Protein AF-A0A6B3NIH3-F1 (afdb_monomer_lite)

Radius of gyration: 20.25 Å; chains: 1; bounding box: 48×29×62 Å

Organism: NCBI:txid2607765

Foldseek 3Di:
DEEKEQQCQPVQEELQQLRRIPNSGRDDQPYEYEYQEAGAYEDPDEHEYEEEAHQAHEYEYAEEYEYEYEYEAEQHYEYEYNHAEYYYDEPYEYAYAHEYEDQEYEYECPAAYEYHYEYEYQEEYEFDALYEYEYAYEYEYQYEYAAEHNYEYEYHDEEYEYEHNYEAHYAYEYADPEYEYEDCEAYEHCYEYEYCEEYEFAAEYEYAHEYEYNYEYEAEQHHEYEYHDEEYEDEPNYYYHYNYYYDDPDYYYHYD

Sequence (256 aa):
MALVTWTGSGDGLSWNDAANWDINAVPSVSDEVIINTNVNVTTDVDITVVSLNLAAGTLTGTGNTTWSGNFTVEENASVKFSGETQAFGSGTSFQGLGLVELESGIFNVDEDLTINTKFTNKSEVKVKAGKKLNLTGDSEISGSFEVDENASLELIGLTHTFAAGSDFLGLGTVDLVSGELNIEDEVSIKSKFKSKSKVKVKNKFKLEGDSEINGSFEVDENASLELIGLTHTFAAGSDFLGLGTVDLVSGELNIE

Structure (mmCIF, N/CA/C/O backbone):
data_AF-A0A6B3NIH3-F1
#
_entry.id   AF-A0A6B3NIH3-F1
#
loop_
_atom_site.group_PDB
_atom_site.id
_atom_site.type_symbol
_atom_site.label_atom_id
_atom_site.label_alt_id
_atom_site.label_comp_id
_atom_site.label_asym_id
_atom_site.label_entity_id
_atom_site.label_seq_id
_atom_site.pdbx_PDB_ins_code
_atom_site.Cartn_x
_atom_site.Cartn_y
_atom_site.Cartn_z
_atom_site.occupancy
_atom_site.B_iso_or_equiv
_atom_site.auth_seq_id
_atom_site.auth_comp_id
_atom_site.auth_asym_id
_atom_site.auth_atom_id
_atom_site.pdbx_PDB_model_num
ATOM 1 N N . MET A 1 1 ? 22.144 -10.867 -19.415 1.00 75.75 1 MET A N 1
ATOM 2 C CA . MET A 1 1 ? 22.470 -9.994 -18.279 1.00 75.75 1 MET A CA 1
ATOM 3 C C . MET A 1 1 ? 23.551 -9.003 -18.665 1.00 75.75 1 MET A C 1
ATOM 5 O O . MET A 1 1 ? 24.728 -9.154 -18.344 1.00 75.75 1 MET A O 1
ATOM 9 N N . ALA A 1 2 ? 23.116 -8.006 -19.419 1.00 85.50 2 ALA A N 1
ATOM 10 C CA . ALA A 1 2 ? 23.761 -6.718 -19.558 1.00 85.50 2 ALA A CA 1
ATOM 11 C C . ALA A 1 2 ? 22.945 -5.678 -18.775 1.00 85.50 2 ALA A C 1
ATOM 13 O O . ALA A 1 2 ? 21.761 -5.882 -18.512 1.00 85.50 2 ALA A O 1
ATOM 14 N N . LEU A 1 3 ? 23.591 -4.572 -18.420 1.00 88.81 3 LEU A N 1
ATOM 15 C CA . LEU A 1 3 ? 22.921 -3.366 -17.949 1.00 88.81 3 LEU A CA 1
ATOM 16 C C . LEU A 1 3 ? 22.564 -2.524 -19.178 1.00 88.81 3 LEU A C 1
ATOM 18 O O . LEU A 1 3 ? 23.456 -2.247 -19.983 1.00 88.81 3 LEU A O 1
ATOM 22 N N . VAL A 1 4 ? 21.292 -2.161 -19.343 1.00 92.50 4 VAL A N 1
ATOM 23 C CA . VAL A 1 4 ? 20.769 -1.511 -20.555 1.00 92.50 4 VAL A CA 1
ATOM 24 C C . VAL A 1 4 ? 20.017 -0.237 -20.188 1.00 92.50 4 VAL A C 1
ATOM 26 O O . VAL A 1 4 ? 19.170 -0.238 -19.294 1.00 92.50 4 VAL A O 1
ATOM 29 N N . THR A 1 5 ? 20.318 0.863 -20.877 1.00 92.94 5 THR A N 1
ATOM 30 C CA . THR A 1 5 ? 19.777 2.189 -20.547 1.00 92.94 5 THR A CA 1
ATOM 31 C C . THR A 1 5 ? 18.804 2.671 -21.613 1.00 92.94 5 THR A C 1
ATOM 33 O O . THR A 1 5 ? 19.128 2.694 -22.804 1.00 92.94 5 THR A O 1
ATOM 36 N N . TRP A 1 6 ? 17.623 3.122 -21.189 1.00 91.62 6 TRP A N 1
ATOM 37 C CA . TRP A 1 6 ? 16.685 3.810 -22.069 1.00 91.62 6 TRP A CA 1
ATOM 38 C C . TRP A 1 6 ? 17.223 5.191 -22.449 1.00 91.62 6 TRP A C 1
ATOM 40 O O . TRP A 1 6 ? 17.423 6.061 -21.599 1.00 91.62 6 TRP A O 1
ATOM 50 N N . THR A 1 7 ? 17.423 5.401 -23.744 1.00 92.31 7 THR A N 1
ATOM 51 C CA . THR A 1 7 ? 17.848 6.678 -24.332 1.00 92.31 7 THR A CA 1
ATOM 52 C C . THR A 1 7 ? 16.689 7.442 -24.964 1.00 92.31 7 THR A C 1
ATOM 54 O O . THR A 1 7 ? 16.745 8.667 -25.038 1.00 92.31 7 THR A O 1
ATOM 57 N N . GLY A 1 8 ? 15.652 6.734 -25.429 1.00 91.00 8 GLY A N 1
ATOM 58 C CA . GLY A 1 8 ? 14.542 7.320 -26.185 1.00 91.00 8 GLY A CA 1
ATOM 59 C C . GLY A 1 8 ? 14.943 7.880 -27.557 1.00 91.00 8 GLY A C 1
ATOM 60 O O . GLY A 1 8 ? 14.243 8.742 -28.079 1.00 91.00 8 GLY A O 1
ATOM 61 N N . SER A 1 9 ? 16.079 7.443 -28.122 1.00 92.38 9 SER A N 1
ATOM 62 C CA . SER A 1 9 ? 16.609 7.966 -29.397 1.00 92.38 9 SER A CA 1
ATOM 63 C C . SER A 1 9 ? 15.873 7.456 -30.645 1.00 92.38 9 SER A C 1
ATOM 65 O O . SER A 1 9 ? 16.090 7.995 -31.731 1.00 92.38 9 SER A O 1
ATOM 67 N N . GLY A 1 10 ? 15.053 6.412 -30.505 1.00 90.94 10 GLY A N 1
ATOM 68 C CA . GLY A 1 10 ? 14.176 5.883 -31.544 1.00 90.94 10 GLY A CA 1
ATOM 69 C C . GLY A 1 10 ? 12.861 6.656 -31.597 1.00 90.94 10 GLY A C 1
ATOM 70 O O . GLY A 1 10 ? 12.849 7.875 -31.774 1.00 90.94 10 GLY A O 1
ATOM 71 N N . ASP A 1 11 ? 11.740 5.956 -31.446 1.00 89.44 11 ASP A N 1
ATOM 72 C CA . ASP A 1 11 ? 10.420 6.591 -31.356 1.00 89.44 11 ASP A CA 1
ATOM 73 C C . ASP A 1 11 ? 10.099 7.208 -29.978 1.00 89.44 11 ASP A C 1
ATOM 75 O O . ASP A 1 11 ? 9.126 7.954 -29.854 1.00 89.44 11 ASP A O 1
ATOM 79 N N . GLY A 1 12 ? 10.899 6.912 -28.948 1.00 87.62 12 GLY A N 1
ATOM 80 C CA . GLY A 1 12 ? 10.729 7.407 -27.581 1.00 87.62 12 GLY A CA 1
ATOM 81 C C . GLY A 1 12 ? 9.493 6.887 -26.834 1.00 87.62 12 GLY A C 1
ATOM 82 O O . GLY A 1 12 ? 9.226 7.364 -25.730 1.00 87.62 12 GLY A O 1
ATOM 83 N N . LEU A 1 13 ? 8.746 5.931 -27.395 1.00 86.56 13 LEU A N 1
ATOM 84 C CA . LEU A 1 13 ? 7.458 5.459 -26.864 1.00 86.56 13 LEU A CA 1
ATOM 85 C C . LEU A 1 13 ? 7.364 3.930 -26.769 1.00 86.56 13 LEU A C 1
ATOM 87 O O . LEU A 1 13 ? 6.680 3.410 -25.886 1.00 86.56 13 LEU A O 1
ATOM 91 N N . SER A 1 14 ? 8.045 3.202 -27.652 1.00 89.19 14 SER A N 1
ATOM 92 C CA . SER A 1 14 ? 7.928 1.748 -27.755 1.00 89.19 14 SER A CA 1
ATOM 93 C C . SER A 1 14 ? 9.070 1.040 -27.037 1.00 89.19 14 SER A C 1
ATOM 95 O O . SER A 1 14 ? 10.236 1.199 -27.404 1.00 89.19 14 SER A O 1
ATOM 97 N N . TRP A 1 15 ? 8.739 0.178 -26.068 1.00 89.62 15 TRP A N 1
ATOM 98 C CA . TRP A 1 15 ? 9.724 -0.683 -25.397 1.00 89.62 15 TRP A CA 1
ATOM 99 C C . TRP A 1 15 ? 10.527 -1.530 -26.400 1.00 89.62 15 TRP A C 1
ATOM 101 O O . TRP A 1 15 ? 11.743 -1.666 -26.285 1.00 89.62 15 TRP A O 1
ATOM 111 N N . ASN A 1 16 ? 9.846 -2.047 -27.427 1.00 90.12 16 ASN A N 1
ATOM 112 C CA . ASN A 1 16 ? 10.420 -2.945 -28.431 1.00 90.12 16 ASN A CA 1
ATOM 113 C C . ASN A 1 16 ? 11.163 -2.241 -29.579 1.00 90.12 16 ASN A C 1
ATOM 115 O O . ASN A 1 16 ? 11.619 -2.913 -30.506 1.00 90.12 16 ASN A O 1
ATOM 119 N N . ASP A 1 17 ? 11.299 -0.913 -29.554 1.00 92.19 17 ASP A N 1
ATOM 120 C CA . ASP A 1 17 ? 12.168 -0.223 -30.505 1.00 92.19 17 ASP A CA 1
ATOM 121 C C . ASP A 1 17 ? 13.618 -0.282 -30.009 1.00 92.19 17 ASP A C 1
ATOM 123 O O . ASP A 1 17 ? 14.008 0.380 -29.048 1.00 92.19 17 ASP A O 1
ATOM 127 N N . ALA A 1 18 ? 14.433 -1.083 -30.695 1.00 94.00 18 ALA A N 1
ATOM 128 C CA . ALA A 1 18 ? 15.851 -1.247 -30.404 1.00 94.00 18 ALA A CA 1
ATOM 129 C C . ALA A 1 18 ? 16.616 0.090 -30.366 1.00 94.00 18 ALA A C 1
ATOM 131 O O . ALA A 1 18 ? 17.562 0.213 -29.590 1.00 94.00 18 ALA A O 1
ATOM 132 N N . ALA A 1 19 ? 16.206 1.093 -31.152 1.00 95.94 19 ALA A N 1
ATOM 133 C CA . ALA A 1 19 ? 16.850 2.406 -31.186 1.00 95.94 19 ALA A CA 1
ATOM 134 C C . ALA A 1 19 ? 16.578 3.251 -29.927 1.00 95.94 19 ALA A C 1
ATOM 136 O O . ALA A 1 19 ? 17.281 4.233 -29.682 1.00 95.94 19 ALA A O 1
ATOM 137 N N . ASN A 1 20 ? 15.602 2.872 -29.094 1.00 94.25 20 ASN A N 1
ATOM 138 C CA . ASN A 1 20 ? 15.380 3.509 -27.797 1.00 94.25 20 ASN A CA 1
ATOM 139 C C . ASN A 1 20 ? 16.401 3.086 -26.735 1.00 94.25 20 ASN A C 1
ATOM 141 O O . ASN A 1 20 ? 16.463 3.727 -25.687 1.00 94.25 20 ASN A O 1
ATOM 145 N N . TRP A 1 21 ? 17.240 2.084 -26.997 1.00 94.06 21 TRP A N 1
ATOM 146 C CA . TRP A 1 21 ? 18.194 1.525 -26.039 1.00 94.06 21 TRP A CA 1
ATOM 147 C C . TRP A 1 21 ? 19.641 1.841 -26.422 1.00 94.06 21 TRP A C 1
ATOM 149 O O . TRP A 1 21 ? 20.003 1.835 -27.598 1.00 94.06 21 TRP A O 1
ATOM 159 N N . ASP A 1 22 ? 20.494 2.089 -25.431 1.00 95.38 22 ASP A N 1
ATOM 160 C CA . ASP A 1 22 ? 21.913 2.431 -25.622 1.00 95.38 22 ASP A CA 1
ATOM 161 C C . ASP A 1 22 ? 22.713 1.357 -26.380 1.00 95.38 22 ASP A C 1
ATOM 163 O O . ASP A 1 22 ? 23.627 1.677 -27.145 1.00 95.38 22 ASP A O 1
ATOM 167 N N . ILE A 1 23 ? 22.328 0.088 -26.236 1.00 94.25 23 ILE A N 1
ATOM 168 C CA . ILE A 1 23 ? 22.935 -1.043 -26.952 1.00 94.25 23 ILE A CA 1
ATOM 169 C C . ILE A 1 23 ? 22.375 -1.267 -28.367 1.00 94.25 23 ILE A C 1
ATOM 171 O O . ILE A 1 23 ? 22.815 -2.193 -29.048 1.00 94.25 23 ILE A O 1
ATOM 175 N N . ASN A 1 24 ? 21.424 -0.444 -28.830 1.00 94.25 24 ASN A N 1
ATOM 176 C CA . ASN A 1 24 ? 20.695 -0.626 -30.093 1.00 94.25 24 ASN A CA 1
ATOM 177 C C . ASN A 1 24 ? 20.051 -2.022 -30.235 1.00 94.25 24 ASN A C 1
ATOM 179 O O . ASN A 1 24 ? 20.046 -2.620 -31.315 1.00 94.25 24 ASN A O 1
ATOM 183 N N . ALA A 1 25 ? 19.532 -2.558 -29.131 1.00 92.50 25 ALA A N 1
ATOM 184 C CA . ALA A 1 25 ? 18.824 -3.830 -29.054 1.00 92.50 25 ALA A CA 1
ATOM 185 C C . ALA A 1 25 ? 17.809 -3.788 -27.904 1.00 92.50 25 ALA A C 1
ATOM 187 O O . ALA A 1 25 ? 18.038 -3.114 -26.903 1.00 92.50 25 ALA A O 1
ATOM 188 N N . VAL A 1 26 ? 16.700 -4.516 -28.048 1.00 89.88 26 VAL A N 1
ATOM 189 C CA . VAL A 1 26 ? 15.671 -4.628 -27.002 1.00 89.88 26 VAL A CA 1
ATOM 190 C C . VAL A 1 26 ? 16.225 -5.458 -25.831 1.00 89.88 26 VAL A C 1
ATOM 192 O O . VAL A 1 26 ? 16.751 -6.547 -26.089 1.00 89.88 26 VAL A O 1
ATOM 195 N N . PRO A 1 27 ? 16.118 -4.990 -24.570 1.00 89.44 27 PRO A N 1
ATOM 196 C CA . PRO A 1 27 ? 16.515 -5.761 -23.400 1.00 89.44 27 PRO A CA 1
ATOM 197 C C . PRO A 1 27 ? 15.792 -7.106 -23.350 1.00 89.44 27 PRO A C 1
ATOM 199 O O . PRO A 1 27 ? 14.584 -7.191 -23.582 1.00 89.44 27 PRO A O 1
ATOM 202 N N . SER A 1 28 ? 16.524 -8.163 -23.019 1.00 85.38 28 SER A N 1
ATOM 203 C CA . SER A 1 28 ? 15.923 -9.445 -22.661 1.00 85.38 28 SER A CA 1
ATOM 204 C C . SER A 1 28 ? 15.421 -9.424 -21.216 1.00 85.38 28 SER A C 1
ATOM 206 O O . SER A 1 28 ? 15.836 -8.598 -20.409 1.00 85.38 28 SER A O 1
ATOM 208 N N . VAL A 1 29 ? 14.618 -10.422 -20.843 1.00 77.06 29 VAL A N 1
ATOM 209 C CA . VAL A 1 29 ? 14.136 -10.620 -19.460 1.00 77.06 29 VAL A CA 1
ATOM 210 C C . VAL A 1 29 ? 15.259 -10.762 -18.419 1.00 77.06 29 VAL A C 1
ATOM 212 O O . VAL A 1 29 ? 15.031 -10.581 -17.227 1.00 77.06 29 VAL A O 1
ATOM 215 N N . SER A 1 30 ? 16.473 -11.109 -18.864 1.00 79.75 30 SER A N 1
ATOM 216 C CA . SER A 1 30 ? 17.653 -11.282 -18.007 1.00 79.75 30 SER A CA 1
ATOM 217 C C . SER A 1 30 ? 18.507 -10.024 -17.870 1.00 79.75 30 SER A C 1
ATOM 219 O O . SER A 1 30 ? 19.553 -10.074 -17.221 1.00 79.75 30 SER A O 1
ATOM 221 N N . ASP A 1 31 ? 18.147 -8.953 -18.570 1.00 84.31 31 ASP A N 1
ATOM 222 C CA . ASP A 1 31 ? 18.899 -7.709 -18.567 1.00 84.31 31 ASP A CA 1
ATOM 223 C C . ASP A 1 31 ? 18.342 -6.752 -17.520 1.00 84.31 31 ASP A C 1
ATOM 225 O O . ASP A 1 31 ? 17.158 -6.758 -17.189 1.00 84.31 31 ASP A O 1
ATOM 229 N N . GLU A 1 32 ? 19.239 -5.946 -16.975 1.00 84.94 32 GLU A N 1
ATOM 230 C CA . GLU A 1 32 ? 18.927 -4.964 -15.955 1.00 84.94 32 GLU A CA 1
ATOM 231 C C . GLU A 1 32 ? 18.660 -3.624 -16.634 1.00 84.94 32 GLU A C 1
ATOM 233 O O . GLU A 1 32 ? 19.523 -3.105 -17.347 1.00 84.94 32 GLU A O 1
ATOM 238 N N . VAL A 1 33 ? 17.472 -3.058 -16.431 1.00 88.69 33 VAL A N 1
ATOM 239 C CA . VAL A 1 33 ? 17.077 -1.817 -17.104 1.00 88.69 33 VAL A CA 1
ATOM 240 C C . VAL A 1 33 ? 17.293 -0.588 -16.218 1.00 88.69 33 VAL A C 1
ATOM 242 O O . VAL A 1 33 ? 16.934 -0.587 -15.036 1.00 88.69 33 VAL A O 1
ATOM 245 N N . ILE A 1 34 ? 17.849 0.466 -16.829 1.00 86.75 34 ILE A N 1
ATOM 246 C CA . ILE A 1 34 ? 17.940 1.830 -16.296 1.00 86.75 34 ILE A CA 1
ATOM 247 C C . ILE A 1 34 ? 17.065 2.776 -17.124 1.00 86.75 34 ILE A C 1
ATOM 249 O O . ILE A 1 34 ? 17.263 2.915 -18.333 1.00 86.75 34 ILE A O 1
ATOM 253 N N . ILE A 1 35 ? 16.158 3.506 -16.471 1.00 86.44 35 ILE A N 1
ATOM 254 C CA . ILE A 1 35 ? 15.385 4.592 -17.094 1.00 86.44 35 ILE A CA 1
ATOM 255 C C . ILE A 1 35 ? 15.546 5.858 -16.247 1.00 86.44 35 ILE A C 1
ATOM 257 O O . ILE A 1 35 ? 14.988 5.949 -15.160 1.00 86.44 35 ILE A O 1
ATOM 261 N N . ASN A 1 36 ? 16.304 6.837 -16.751 1.00 84.31 36 ASN A N 1
ATOM 262 C CA . ASN A 1 36 ? 16.614 8.096 -16.050 1.00 84.31 36 ASN A CA 1
ATOM 263 C C . ASN A 1 36 ? 16.212 9.335 -16.870 1.00 84.31 36 ASN A C 1
ATOM 265 O O . ASN A 1 36 ? 16.926 10.338 -16.922 1.00 84.31 36 ASN A O 1
ATOM 269 N N . THR A 1 37 ? 15.101 9.226 -17.589 1.00 84.06 37 THR A N 1
ATOM 270 C CA . THR A 1 37 ? 14.525 10.287 -18.419 1.00 84.06 37 THR A CA 1
ATOM 271 C C . THR A 1 37 ? 13.006 10.195 -18.361 1.00 84.06 37 THR A C 1
ATOM 273 O O . THR A 1 37 ? 12.454 9.219 -17.853 1.00 84.06 37 THR A O 1
ATOM 276 N N . ASN A 1 38 ? 12.323 11.198 -18.898 1.00 85.94 38 ASN A N 1
ATOM 277 C CA . ASN A 1 38 ? 10.874 11.167 -18.997 1.00 85.94 38 ASN A CA 1
ATOM 278 C C . ASN A 1 38 ? 10.454 10.127 -20.033 1.00 85.94 38 ASN A C 1
ATOM 280 O O . ASN A 1 38 ? 10.947 10.146 -21.163 1.00 85.94 38 ASN A O 1
ATOM 284 N N . VAL A 1 39 ? 9.528 9.248 -19.665 1.00 87.06 39 VAL A N 1
ATOM 285 C CA . VAL A 1 39 ? 9.027 8.187 -20.546 1.00 87.06 39 VAL A CA 1
ATOM 286 C C . VAL A 1 39 ? 7.512 8.134 -20.497 1.00 87.06 39 VAL A C 1
ATOM 288 O O . VAL A 1 39 ? 6.929 8.423 -19.467 1.00 87.06 39 VAL A O 1
ATOM 291 N N . ASN A 1 40 ? 6.872 7.762 -21.601 1.00 89.50 40 ASN A N 1
ATOM 292 C CA . ASN A 1 40 ? 5.474 7.328 -21.624 1.00 89.50 40 ASN A CA 1
ATOM 293 C C . ASN A 1 40 ? 5.442 5.975 -22.326 1.00 89.50 40 ASN A C 1
ATOM 295 O O . ASN A 1 40 ? 5.098 5.884 -23.502 1.00 89.50 40 ASN A O 1
ATOM 299 N N . VAL A 1 41 ? 5.926 4.953 -21.625 1.00 89.44 41 VAL A N 1
ATOM 300 C CA . VAL A 1 41 ? 6.253 3.647 -22.204 1.00 89.44 41 VAL A CA 1
ATOM 301 C C . VAL A 1 41 ? 5.402 2.578 -21.543 1.00 89.44 41 VAL A C 1
ATOM 303 O O . VAL A 1 41 ? 5.300 2.516 -20.321 1.00 89.44 41 VAL A O 1
ATOM 306 N N . THR A 1 42 ? 4.810 1.717 -22.365 1.00 88.56 42 THR A N 1
ATOM 307 C CA . THR A 1 42 ? 4.161 0.481 -21.920 1.00 88.56 42 THR A CA 1
ATOM 308 C C . THR A 1 42 ? 5.030 -0.701 -22.324 1.00 88.56 42 THR A C 1
ATOM 310 O O . THR A 1 42 ? 5.387 -0.826 -23.496 1.00 88.56 42 THR A O 1
ATOM 313 N N . THR A 1 43 ? 5.385 -1.553 -21.367 1.00 85.75 43 THR A N 1
ATOM 314 C CA . THR A 1 43 ? 6.083 -2.815 -21.629 1.00 85.75 43 THR A CA 1
ATOM 315 C C . THR A 1 43 ? 5.042 -3.899 -21.861 1.00 85.75 43 THR A C 1
ATOM 317 O O . THR A 1 43 ? 4.091 -4.011 -21.090 1.00 85.75 43 THR A O 1
ATOM 320 N N . ASP A 1 44 ? 5.207 -4.687 -22.917 1.00 80.50 44 ASP A N 1
ATOM 321 C CA . ASP A 1 44 ? 4.380 -5.850 -23.281 1.00 80.50 44 ASP A CA 1
ATOM 322 C C . ASP A 1 44 ? 5.101 -7.183 -23.014 1.00 80.50 44 ASP A C 1
ATOM 324 O O . ASP A 1 44 ? 4.688 -8.245 -23.478 1.00 80.50 44 ASP A O 1
ATOM 328 N N . VAL A 1 45 ? 6.196 -7.112 -22.259 1.00 83.06 45 VAL A N 1
ATOM 329 C CA . VAL A 1 45 ? 7.060 -8.228 -21.882 1.00 83.06 45 VAL A CA 1
ATOM 330 C C . VAL A 1 45 ? 7.362 -8.182 -20.391 1.00 83.06 45 VAL A C 1
ATOM 332 O O . VAL A 1 45 ? 7.193 -7.145 -19.737 1.00 83.06 45 VAL A O 1
ATOM 335 N N . ASP A 1 46 ? 7.862 -9.304 -19.881 1.00 89.00 46 ASP A N 1
ATOM 336 C CA . ASP A 1 46 ? 8.451 -9.368 -18.551 1.00 89.00 46 ASP A CA 1
ATOM 337 C C . ASP A 1 46 ? 9.725 -8.515 -18.490 1.00 89.00 46 ASP A C 1
ATOM 339 O O . ASP A 1 46 ? 10.546 -8.538 -19.413 1.00 89.00 46 ASP A O 1
ATOM 343 N N . ILE A 1 47 ? 9.910 -7.771 -17.399 1.00 86.12 47 ILE A N 1
ATOM 344 C CA . ILE A 1 47 ? 11.053 -6.859 -17.235 1.00 86.12 47 ILE A CA 1
ATOM 345 C C . ILE A 1 47 ? 11.696 -6.981 -15.854 1.00 86.12 47 ILE A C 1
ATOM 347 O O . ILE A 1 47 ? 11.023 -7.246 -14.855 1.00 86.12 47 ILE A O 1
ATOM 351 N N . THR A 1 48 ? 12.999 -6.702 -15.799 1.00 89.31 48 THR A N 1
ATOM 352 C CA . THR A 1 48 ? 13.742 -6.500 -14.551 1.00 89.31 48 THR A CA 1
ATOM 353 C C . THR A 1 48 ? 14.281 -5.072 -14.506 1.00 89.31 48 THR A C 1
ATOM 355 O O . THR A 1 48 ? 15.080 -4.666 -15.353 1.00 89.31 48 THR A O 1
ATOM 358 N N . VAL A 1 49 ? 13.845 -4.294 -13.516 1.00 87.75 49 VAL A N 1
ATOM 359 C CA . VAL A 1 49 ? 14.249 -2.896 -13.326 1.00 87.75 49 VAL A CA 1
ATOM 360 C C . VAL A 1 49 ? 15.122 -2.790 -12.082 1.00 87.75 49 VAL A C 1
ATOM 362 O O . VAL A 1 49 ? 14.698 -3.132 -10.978 1.00 87.75 49 VAL A O 1
ATOM 365 N N . VAL A 1 50 ? 16.348 -2.291 -12.253 1.00 87.62 50 VAL A N 1
ATOM 366 C CA . VAL A 1 50 ? 17.312 -2.131 -11.144 1.00 87.62 50 VAL A CA 1
ATOM 367 C C . VAL A 1 50 ? 17.624 -0.672 -10.834 1.00 87.62 50 VAL A C 1
ATOM 369 O O . VAL A 1 50 ? 18.112 -0.347 -9.753 1.00 87.62 50 VAL A O 1
ATOM 372 N N . SER A 1 51 ? 17.317 0.235 -11.765 1.00 85.25 51 SER A N 1
ATOM 373 C CA . SER A 1 51 ? 17.395 1.673 -11.534 1.00 85.25 51 SER A CA 1
ATOM 374 C C . SER A 1 51 ? 16.318 2.411 -12.323 1.00 85.25 51 SER A C 1
ATOM 376 O O . SER A 1 51 ? 16.068 2.130 -13.494 1.00 85.25 51 SER A O 1
ATOM 378 N N . LEU A 1 52 ? 15.681 3.373 -11.667 1.00 88.44 52 LEU A N 1
ATOM 379 C CA . LEU A 1 52 ? 14.628 4.204 -12.229 1.00 88.44 52 LEU A CA 1
ATOM 380 C C . LEU A 1 52 ? 14.718 5.585 -11.582 1.00 88.44 52 LEU A C 1
ATOM 382 O O . LEU A 1 52 ? 14.682 5.698 -10.355 1.00 88.44 52 LEU A O 1
ATOM 386 N N . ASN A 1 53 ? 14.798 6.618 -12.409 1.00 89.31 53 ASN A N 1
ATOM 387 C CA . ASN A 1 53 ? 14.629 8.009 -12.023 1.00 89.31 53 ASN A CA 1
ATOM 388 C C . ASN A 1 53 ? 13.722 8.696 -13.049 1.00 89.31 53 ASN A C 1
ATOM 390 O O . ASN A 1 53 ? 14.164 9.102 -14.127 1.00 89.31 53 ASN A O 1
ATOM 394 N N . LEU A 1 54 ? 12.438 8.805 -12.716 1.00 91.06 54 LEU A N 1
ATOM 395 C CA . LEU A 1 54 ? 11.448 9.463 -13.558 1.00 91.06 54 LEU A CA 1
ATOM 396 C C . LEU A 1 54 ? 11.171 10.868 -13.036 1.00 91.06 54 LEU A C 1
ATOM 398 O O . LEU A 1 54 ? 10.544 11.028 -11.992 1.00 91.06 54 LEU A O 1
ATOM 402 N N . ALA A 1 55 ? 11.580 11.883 -13.799 1.00 89.62 55 ALA A N 1
ATOM 403 C CA . ALA A 1 55 ? 11.223 13.272 -13.509 1.00 89.62 55 ALA A CA 1
ATOM 404 C C . ALA A 1 55 ? 9.789 13.617 -13.967 1.00 89.62 55 ALA A C 1
ATOM 406 O O . ALA A 1 55 ? 9.124 14.460 -13.363 1.00 89.62 55 ALA A O 1
ATOM 407 N N . ALA A 1 56 ? 9.306 12.968 -15.031 1.00 90.19 56 ALA A N 1
ATOM 408 C CA . ALA A 1 56 ? 7.929 13.032 -15.506 1.00 90.19 56 ALA A CA 1
ATOM 409 C C . ALA A 1 56 ? 7.565 11.818 -16.379 1.00 90.19 56 ALA A C 1
ATOM 411 O O . ALA A 1 56 ? 8.441 11.119 -16.892 1.00 90.19 56 ALA A O 1
ATOM 412 N N . GLY A 1 57 ? 6.266 11.637 -16.619 1.00 92.31 57 GLY A N 1
ATOM 413 C CA . GLY A 1 57 ? 5.732 10.601 -17.505 1.00 92.31 57 GLY A CA 1
ATOM 414 C C . GLY A 1 57 ? 5.472 9.269 -16.801 1.00 92.31 57 GLY A C 1
ATOM 415 O O . GLY A 1 57 ? 5.649 9.146 -15.592 1.00 92.31 57 GLY A O 1
ATOM 416 N N . THR A 1 58 ? 5.006 8.278 -17.552 1.00 94.50 58 THR A N 1
ATOM 417 C CA . THR A 1 58 ? 4.562 6.987 -17.025 1.00 94.50 58 THR A CA 1
ATOM 418 C C . THR A 1 58 ? 5.356 5.811 -17.593 1.00 94.50 58 THR A C 1
ATOM 420 O O . THR A 1 58 ? 5.465 5.644 -18.809 1.00 94.50 58 THR A O 1
ATOM 423 N N . LEU A 1 59 ? 5.835 4.938 -16.705 1.00 93.75 59 LEU A N 1
ATOM 424 C CA . LEU A 1 59 ? 6.237 3.574 -17.050 1.00 93.75 59 LEU A CA 1
ATOM 425 C C . LEU A 1 59 ? 5.106 2.613 -16.673 1.00 93.75 59 LEU A C 1
ATOM 427 O O . LEU A 1 59 ? 4.768 2.490 -15.497 1.00 93.75 59 LEU A O 1
ATOM 431 N N . THR A 1 60 ? 4.526 1.927 -17.654 1.00 93.62 60 THR A N 1
ATOM 432 C CA . THR A 1 60 ? 3.488 0.911 -17.439 1.00 93.62 60 THR A CA 1
ATOM 433 C C . THR A 1 60 ? 4.041 -0.478 -17.720 1.00 93.62 60 THR A C 1
ATOM 435 O O . THR A 1 60 ? 4.455 -0.755 -18.841 1.00 93.62 60 THR A O 1
ATOM 438 N N . GLY A 1 61 ? 4.026 -1.361 -16.723 1.00 91.69 61 GLY A N 1
ATOM 439 C CA . GLY A 1 61 ? 4.344 -2.778 -16.899 1.00 91.69 61 GLY A CA 1
ATOM 440 C C . GLY A 1 61 ? 3.075 -3.604 -17.093 1.00 91.69 61 GLY A C 1
ATOM 441 O O . GLY A 1 61 ? 2.199 -3.565 -16.227 1.00 91.69 61 GLY A O 1
ATOM 442 N N . THR A 1 62 ? 2.971 -4.346 -18.202 1.00 90.38 62 THR A N 1
ATOM 443 C CA . THR A 1 62 ? 1.832 -5.261 -18.461 1.00 90.38 62 THR A CA 1
ATOM 444 C C . THR A 1 62 ? 2.189 -6.749 -18.360 1.00 90.38 62 THR A C 1
ATOM 446 O O . THR A 1 62 ? 1.290 -7.582 -18.298 1.00 90.38 62 THR A O 1
ATOM 449 N N . GLY A 1 63 ? 3.479 -7.090 -18.290 1.00 89.69 63 GLY A N 1
ATOM 450 C CA . GLY A 1 63 ? 3.960 -8.434 -17.948 1.00 89.69 63 GLY A CA 1
ATOM 451 C C . GLY A 1 63 ? 4.290 -8.583 -16.460 1.00 89.69 63 GLY A C 1
ATOM 452 O O . GLY A 1 63 ? 3.928 -7.736 -15.634 1.00 89.69 63 GLY A O 1
ATOM 453 N N . ASN A 1 64 ? 5.031 -9.637 -16.122 1.00 91.50 64 ASN A N 1
ATOM 454 C CA . ASN A 1 64 ? 5.651 -9.773 -14.809 1.00 91.50 64 ASN A CA 1
ATOM 455 C C . ASN A 1 64 ? 6.795 -8.767 -14.669 1.00 91.50 64 ASN A C 1
ATOM 457 O O . ASN A 1 64 ? 7.579 -8.551 -15.594 1.00 91.50 64 ASN A O 1
ATOM 461 N N . THR A 1 65 ? 6.933 -8.157 -13.497 1.00 91.06 65 THR A N 1
ATOM 462 C CA . THR A 1 65 ? 8.022 -7.198 -13.265 1.00 91.06 65 THR A CA 1
ATOM 463 C C . THR A 1 65 ? 8.805 -7.563 -12.022 1.00 91.06 65 THR A C 1
ATOM 465 O O . THR A 1 65 ? 8.203 -7.768 -10.969 1.00 91.06 65 THR A O 1
ATOM 468 N N . THR A 1 66 ? 10.130 -7.566 -12.124 1.00 91.75 66 THR A N 1
ATOM 469 C CA . THR A 1 66 ? 11.026 -7.677 -10.970 1.00 91.75 66 THR A CA 1
ATOM 470 C C . THR A 1 66 ? 11.719 -6.346 -10.727 1.00 91.75 66 THR A C 1
ATOM 472 O O . THR A 1 66 ? 12.282 -5.758 -11.649 1.00 91.75 66 THR A O 1
ATOM 475 N N . TRP A 1 67 ? 11.694 -5.876 -9.486 1.00 92.12 67 TRP A N 1
ATOM 476 C CA . TRP A 1 67 ? 12.282 -4.602 -9.083 1.00 92.12 67 TRP A CA 1
ATOM 477 C C . TRP A 1 67 ? 13.336 -4.838 -8.017 1.00 92.12 67 TRP A C 1
ATOM 479 O O . TRP A 1 67 ? 13.045 -5.474 -7.011 1.00 92.12 67 TRP A O 1
ATOM 489 N N . SER A 1 68 ? 14.553 -4.341 -8.210 1.00 89.00 68 SER A N 1
ATOM 490 C CA . SER A 1 68 ? 15.618 -4.475 -7.210 1.00 89.00 68 SER A CA 1
ATOM 491 C C . SER A 1 68 ? 16.482 -3.223 -7.170 1.00 89.00 68 SER A C 1
ATOM 493 O O . SER A 1 68 ? 17.493 -3.126 -7.866 1.00 89.00 68 SER A O 1
ATOM 495 N N . GLY A 1 69 ? 16.065 -2.245 -6.372 1.00 88.38 69 GLY A N 1
ATOM 496 C CA . GLY A 1 69 ? 16.770 -0.975 -6.262 1.00 88.38 69 GLY A CA 1
ATOM 497 C C . GLY A 1 69 ? 15.991 0.094 -5.507 1.00 88.38 69 GLY A C 1
ATOM 498 O O . GLY A 1 69 ? 14.889 -0.129 -5.012 1.00 88.38 69 GLY A O 1
ATOM 499 N N . ASN A 1 70 ? 16.592 1.277 -5.438 1.00 90.25 70 ASN A N 1
ATOM 500 C CA . ASN A 1 70 ? 15.950 2.475 -4.915 1.00 90.25 70 ASN A CA 1
ATOM 501 C C . ASN A 1 70 ? 15.540 3.346 -6.097 1.00 90.25 70 ASN A C 1
ATOM 503 O O . ASN A 1 70 ? 16.397 3.791 -6.865 1.00 90.25 70 ASN A O 1
ATOM 507 N N . PHE A 1 71 ? 14.241 3.562 -6.238 1.00 94.94 71 PHE A N 1
ATOM 508 C CA . PHE A 1 71 ? 13.644 4.207 -7.395 1.00 94.94 71 PHE A CA 1
ATOM 509 C C . PHE A 1 71 ? 13.131 5.592 -7.031 1.00 94.94 71 PHE A C 1
ATOM 511 O O . PHE A 1 71 ? 12.486 5.760 -5.997 1.00 94.94 71 PHE A O 1
ATOM 518 N N . THR A 1 72 ? 13.379 6.566 -7.901 1.00 95.69 72 THR A N 1
ATOM 519 C CA . THR A 1 72 ? 12.839 7.920 -7.765 1.00 95.69 72 THR A CA 1
ATOM 520 C C . THR A 1 72 ? 11.707 8.128 -8.765 1.00 95.69 72 THR A C 1
ATOM 522 O O . THR A 1 72 ? 11.892 7.962 -9.972 1.00 95.69 72 THR A O 1
ATOM 525 N N . VAL A 1 73 ? 10.537 8.509 -8.257 1.00 97.19 73 VAL A N 1
ATOM 526 C CA . VAL A 1 73 ? 9.346 8.884 -9.023 1.00 97.19 73 VAL A CA 1
ATOM 527 C C . VAL A 1 73 ? 8.951 10.292 -8.579 1.00 97.19 73 VAL A C 1
ATOM 529 O O . VAL A 1 73 ? 8.368 10.490 -7.510 1.00 97.19 73 VAL A O 1
ATOM 532 N N . GLU A 1 74 ? 9.331 11.293 -9.367 1.00 95.94 74 GLU A N 1
ATOM 533 C CA . GLU A 1 74 ? 9.068 12.701 -9.060 1.00 95.94 74 GLU A CA 1
ATOM 534 C C . GLU A 1 74 ? 7.588 13.065 -9.247 1.00 95.94 74 GLU A C 1
ATOM 536 O O . GLU A 1 74 ? 6.814 12.305 -9.820 1.00 95.94 74 GLU A O 1
ATOM 541 N N . GLU A 1 75 ? 7.187 14.249 -8.780 1.00 94.81 75 GLU A N 1
ATOM 542 C CA . GLU A 1 75 ? 5.783 14.700 -8.691 1.00 94.81 75 GLU A CA 1
ATOM 543 C C . GLU A 1 75 ? 4.935 14.484 -9.961 1.00 94.81 75 GLU A C 1
ATOM 545 O O . GLU A 1 75 ? 3.743 14.201 -9.866 1.00 94.81 75 GLU A O 1
ATOM 550 N N . ASN A 1 76 ? 5.539 14.588 -11.149 1.00 93.69 76 ASN A N 1
ATOM 551 C CA . ASN A 1 76 ? 4.850 14.457 -12.439 1.00 93.69 76 ASN A CA 1
ATOM 552 C C . ASN A 1 76 ? 5.057 13.090 -13.113 1.00 93.69 76 ASN A C 1
ATOM 554 O O . ASN A 1 76 ? 4.799 12.948 -14.313 1.00 93.69 76 ASN A O 1
ATOM 558 N N . ALA A 1 77 ? 5.582 12.114 -12.378 1.00 97.00 77 ALA A N 1
ATOM 559 C CA . ALA A 1 77 ? 5.870 10.780 -12.868 1.00 97.00 77 ALA A CA 1
ATOM 560 C C . ALA A 1 77 ? 4.972 9.717 -12.229 1.00 97.00 77 ALA A C 1
ATOM 562 O O . ALA A 1 77 ? 4.467 9.877 -11.112 1.00 97.00 77 ALA A O 1
ATOM 563 N N . SER A 1 78 ? 4.814 8.599 -12.933 1.00 97.31 78 SER A N 1
ATOM 564 C CA . SER A 1 78 ? 4.168 7.417 -12.384 1.00 97.31 78 SER A CA 1
ATOM 565 C C . SER A 1 78 ? 4.785 6.098 -12.842 1.00 97.31 78 SER A C 1
ATOM 567 O O . SER A 1 78 ? 5.292 5.956 -13.956 1.00 97.31 78 SER A O 1
ATOM 569 N N . VAL A 1 79 ? 4.706 5.107 -11.960 1.00 96.88 79 VAL A N 1
ATOM 570 C CA . VAL A 1 79 ? 4.923 3.693 -12.268 1.00 96.88 79 VAL A CA 1
ATOM 571 C C . VAL A 1 79 ? 3.582 2.998 -12.126 1.00 96.88 79 VAL A C 1
ATOM 573 O O . VAL A 1 79 ? 2.955 3.075 -11.071 1.00 96.88 79 VAL A O 1
ATOM 576 N N . LYS A 1 80 ? 3.138 2.335 -13.190 1.00 96.69 80 LYS A N 1
ATOM 577 C CA . LYS A 1 80 ? 1.847 1.658 -13.242 1.00 96.69 80 LYS A CA 1
ATOM 578 C C . LYS A 1 80 ? 2.034 0.165 -13.470 1.00 96.69 80 LYS A C 1
ATOM 580 O O . LYS A 1 80 ? 2.644 -0.249 -14.456 1.00 96.69 80 LYS A O 1
ATOM 585 N N . PHE A 1 81 ? 1.479 -0.634 -12.576 1.00 95.81 81 PHE A N 1
ATOM 586 C CA . PHE A 1 81 ? 1.409 -2.081 -12.689 1.00 95.81 81 PHE A CA 1
ATOM 587 C C . PHE A 1 81 ? 0.017 -2.463 -13.188 1.00 95.81 81 PHE A C 1
ATOM 589 O O . PHE A 1 81 ? -0.963 -2.371 -12.450 1.00 95.81 81 PHE A O 1
ATOM 596 N N . SER A 1 82 ? -0.057 -2.855 -14.456 1.00 92.19 82 SER A N 1
ATOM 597 C CA . SER A 1 82 ? -1.298 -3.229 -15.153 1.00 92.19 82 SER A CA 1
ATOM 598 C C . SER A 1 82 ? -1.209 -4.650 -15.717 1.00 92.19 82 SER A C 1
ATOM 600 O O . SER A 1 82 ? -1.872 -4.986 -16.697 1.00 92.19 82 SER A O 1
ATOM 602 N N . GLY A 1 83 ? -0.312 -5.453 -15.150 1.00 84.38 83 GLY A N 1
ATOM 603 C CA . GLY A 1 83 ? 0.095 -6.744 -15.677 1.00 84.38 83 GLY A CA 1
ATOM 604 C C . GLY A 1 83 ? -0.241 -7.905 -14.761 1.00 84.38 83 GLY A C 1
ATOM 605 O O . GLY A 1 83 ? -1.309 -7.942 -14.150 1.00 84.38 83 GLY A O 1
ATOM 606 N N . GLU A 1 84 ? 0.677 -8.867 -14.720 1.00 91.62 84 GLU A N 1
ATOM 607 C CA . GLU A 1 84 ? 0.548 -10.110 -13.964 1.00 91.62 84 GLU A CA 1
ATOM 608 C C . GLU A 1 84 ? 1.076 -9.966 -12.529 1.00 91.62 84 GLU A C 1
ATOM 610 O O . GLU A 1 84 ? 0.378 -9.432 -11.673 1.00 91.62 84 GLU A O 1
ATOM 615 N N . THR A 1 85 ? 2.265 -10.497 -12.226 1.00 94.38 85 THR A N 1
ATOM 616 C CA . THR A 1 85 ? 2.843 -10.486 -10.877 1.00 94.38 85 THR A CA 1
ATOM 617 C C . THR A 1 85 ? 4.020 -9.523 -10.781 1.00 94.38 85 THR A C 1
ATOM 619 O O . THR A 1 85 ? 4.952 -9.549 -11.591 1.00 94.38 85 THR A O 1
ATOM 622 N N . GLN A 1 86 ? 4.015 -8.700 -9.735 1.00 94.88 86 GLN A N 1
ATOM 623 C CA . GLN A 1 86 ? 5.079 -7.752 -9.438 1.00 94.88 86 GLN A CA 1
ATOM 624 C C . GLN A 1 86 ? 5.856 -8.256 -8.224 1.00 94.88 86 GLN A C 1
ATOM 626 O O . GLN A 1 86 ? 5.274 -8.462 -7.158 1.00 94.88 86 GLN A O 1
ATOM 631 N N . ALA A 1 87 ? 7.156 -8.471 -8.402 1.00 93.56 87 ALA A N 1
ATOM 632 C CA . ALA A 1 87 ? 8.066 -8.976 -7.384 1.00 93.56 87 ALA A CA 1
ATOM 633 C C . ALA A 1 87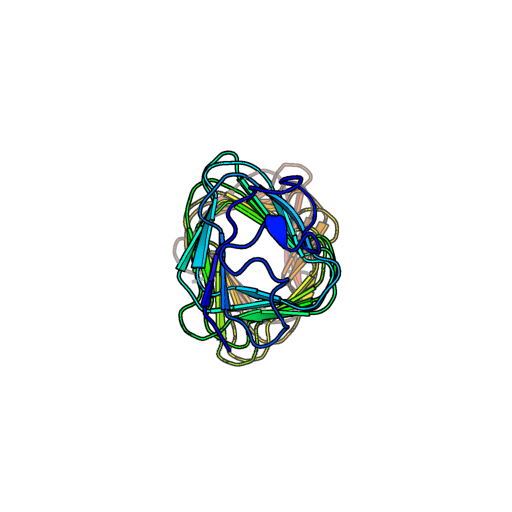 ? 9.141 -7.936 -7.048 1.00 93.56 87 ALA A C 1
ATOM 635 O O . ALA A 1 87 ? 9.618 -7.202 -7.920 1.00 93.56 87 ALA A O 1
ATOM 636 N N . PHE A 1 88 ? 9.550 -7.901 -5.781 1.00 93.88 88 PHE A N 1
ATOM 637 C CA . PHE A 1 88 ? 10.492 -6.917 -5.253 1.00 93.88 88 PHE A CA 1
ATOM 638 C C . PHE A 1 88 ? 11.646 -7.635 -4.562 1.00 93.88 88 PHE A C 1
ATOM 640 O O . PHE A 1 88 ? 11.447 -8.483 -3.695 1.00 93.88 88 PHE A O 1
ATOM 647 N N . GLY A 1 89 ? 12.865 -7.303 -4.968 1.00 90.81 89 GLY A N 1
ATOM 648 C CA . GLY A 1 89 ? 14.085 -7.766 -4.331 1.00 90.81 89 GLY A CA 1
ATOM 649 C C . GLY A 1 89 ? 14.326 -7.055 -3.002 1.00 90.81 89 GLY A C 1
ATOM 650 O O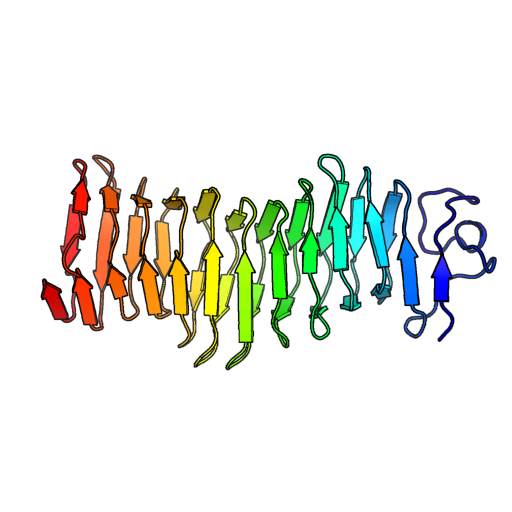 . GLY A 1 89 ? 13.751 -6.003 -2.713 1.00 90.81 89 GLY A O 1
ATOM 651 N N . SER A 1 90 ? 15.228 -7.616 -2.202 1.00 89.62 90 SER A N 1
ATOM 652 C CA . SER A 1 90 ? 15.585 -7.064 -0.895 1.00 89.62 90 SER A CA 1
ATOM 653 C C . SER A 1 90 ? 16.061 -5.610 -0.986 1.00 89.62 90 SER A C 1
ATOM 655 O O . SER A 1 90 ? 16.870 -5.262 -1.848 1.00 89.62 90 SER A O 1
ATOM 657 N N . GLY A 1 91 ? 15.566 -4.767 -0.076 1.00 86.62 91 GLY A N 1
ATOM 658 C CA . GLY A 1 91 ? 15.937 -3.354 0.004 1.00 86.62 91 GLY A CA 1
ATOM 659 C C . GLY A 1 91 ? 15.308 -2.477 -1.076 1.00 86.62 91 GLY A C 1
ATOM 660 O O . GLY A 1 91 ? 15.728 -1.332 -1.231 1.00 86.62 91 GLY A O 1
ATOM 661 N N . THR A 1 92 ? 14.324 -2.991 -1.818 1.00 94.38 92 THR A N 1
ATOM 662 C CA . THR A 1 92 ? 13.609 -2.192 -2.809 1.00 94.38 92 THR A CA 1
ATOM 663 C C . THR A 1 92 ? 12.841 -1.054 -2.143 1.00 94.38 92 THR A C 1
ATOM 665 O O . THR A 1 92 ? 12.191 -1.242 -1.112 1.00 94.38 92 THR A O 1
ATOM 668 N N . SER A 1 93 ? 12.900 0.138 -2.737 1.00 95.75 93 SER A N 1
ATOM 669 C CA . SER A 1 93 ? 12.081 1.271 -2.313 1.00 95.75 93 SER A CA 1
ATOM 670 C C . SER A 1 93 ? 11.678 2.165 -3.479 1.00 95.75 93 SER A C 1
ATOM 672 O O . SER A 1 93 ? 12.422 2.313 -4.449 1.00 95.75 93 SER A O 1
ATOM 674 N N . PHE A 1 94 ? 10.514 2.798 -3.355 1.00 97.69 94 PHE A N 1
ATOM 675 C CA . PHE A 1 94 ? 10.077 3.891 -4.224 1.00 97.69 94 PHE A CA 1
ATOM 676 C C . PHE A 1 94 ? 10.091 5.185 -3.420 1.00 97.69 94 PHE A C 1
ATOM 678 O O . PHE A 1 94 ? 9.650 5.201 -2.275 1.00 97.69 94 PHE A O 1
ATOM 685 N N . GLN A 1 95 ? 10.619 6.261 -3.989 1.00 97.31 95 GLN A N 1
ATOM 686 C CA . GLN A 1 95 ? 10.793 7.550 -3.322 1.00 97.31 95 GLN A CA 1
ATOM 687 C C . GLN A 1 95 ? 10.383 8.694 -4.244 1.00 97.31 95 GLN A C 1
ATOM 689 O O . GLN A 1 95 ? 10.518 8.590 -5.460 1.00 97.31 95 GLN A O 1
ATOM 694 N N . GLY A 1 96 ? 9.928 9.802 -3.665 1.00 96.62 96 GLY A N 1
ATOM 695 C CA . GLY A 1 96 ? 9.558 11.011 -4.401 1.00 96.62 96 GLY A CA 1
ATOM 696 C C . GLY A 1 96 ? 8.087 11.367 -4.212 1.00 96.62 96 GLY A C 1
ATOM 697 O O . GLY A 1 96 ? 7.417 10.852 -3.324 1.00 96.62 96 GLY A O 1
ATOM 698 N N . LEU A 1 97 ? 7.583 12.297 -5.019 1.00 96.44 97 LEU A N 1
ATOM 699 C CA . LEU A 1 97 ? 6.216 12.821 -4.882 1.00 96.44 97 LEU A CA 1
ATOM 700 C C . LEU A 1 97 ? 5.242 12.280 -5.937 1.00 96.44 97 LEU A C 1
ATOM 702 O O . LEU A 1 97 ? 4.063 12.643 -5.923 1.00 96.44 97 LEU A O 1
ATOM 706 N N . GLY A 1 98 ? 5.735 11.451 -6.857 1.00 98.00 98 GLY A N 1
ATOM 707 C CA . GLY A 1 98 ? 4.947 10.843 -7.921 1.00 98.00 98 GLY A CA 1
ATOM 708 C C . GLY A 1 98 ? 4.064 9.700 -7.436 1.00 98.00 98 GLY A C 1
ATOM 709 O O . GLY A 1 98 ? 3.825 9.537 -6.238 1.00 98.00 98 GLY A O 1
ATOM 710 N N . LEU A 1 99 ? 3.567 8.908 -8.385 1.00 98.50 99 LEU A N 1
ATOM 711 C CA . LEU A 1 99 ? 2.581 7.857 -8.136 1.00 98.50 99 LEU A CA 1
ATOM 712 C C . LEU A 1 99 ? 3.118 6.462 -8.469 1.00 98.50 99 LEU A C 1
ATOM 714 O O . LEU A 1 99 ? 3.575 6.211 -9.580 1.00 98.50 99 LEU A O 1
ATOM 718 N N . VAL A 1 100 ? 2.970 5.529 -7.536 1.00 98.50 100 VAL A N 1
ATOM 719 C CA . VAL A 1 100 ? 3.028 4.090 -7.797 1.00 98.50 100 VAL A CA 1
ATOM 720 C C . VAL A 1 100 ? 1.600 3.554 -7.765 1.00 98.50 100 VAL A C 1
ATOM 722 O O . VAL A 1 100 ? 0.911 3.666 -6.755 1.00 98.50 100 VAL A O 1
ATOM 725 N N . GLU A 1 101 ? 1.135 2.989 -8.872 1.00 98.38 101 GLU A N 1
ATOM 726 C CA . GLU A 1 101 ? -0.237 2.506 -9.023 1.00 98.38 101 GLU A CA 1
ATOM 727 C C . GLU A 1 101 ? -0.246 1.014 -9.353 1.00 98.38 101 GLU A C 1
ATOM 729 O O . GLU A 1 101 ? 0.323 0.589 -10.356 1.00 98.38 101 GLU A O 1
ATOM 734 N N . LEU A 1 102 ? -0.939 0.225 -8.535 1.00 98.12 102 LEU A N 1
ATOM 735 C CA . LEU A 1 102 ? -1.351 -1.132 -8.870 1.00 98.12 102 LEU A CA 1
ATOM 736 C C . LEU A 1 102 ? -2.765 -1.081 -9.452 1.00 98.12 102 LEU A C 1
ATOM 738 O O . LEU A 1 102 ? -3.744 -0.994 -8.709 1.00 98.12 102 LEU A O 1
ATOM 742 N N . GLU A 1 103 ? -2.869 -1.114 -10.778 1.00 96.88 103 GLU A N 1
ATOM 743 C CA . GLU A 1 103 ? -4.150 -1.126 -11.490 1.00 96.88 103 GLU A CA 1
ATOM 744 C C . GLU A 1 103 ? -4.734 -2.536 -11.586 1.00 96.88 103 GLU A C 1
ATOM 746 O O . GLU A 1 103 ? -5.936 -2.715 -11.406 1.00 96.88 103 GLU A O 1
ATOM 751 N N . SER A 1 104 ? -3.893 -3.532 -11.864 1.00 95.69 104 SER A N 1
ATOM 752 C CA . SER A 1 104 ? -4.285 -4.938 -11.950 1.00 95.69 104 SER A CA 1
ATOM 753 C C . SER A 1 104 ? -3.118 -5.854 -11.596 1.00 95.69 104 SER A C 1
ATOM 755 O O . SER A 1 104 ? -1.983 -5.404 -11.453 1.00 95.69 104 SER A O 1
ATOM 757 N N . GLY A 1 105 ? -3.404 -7.150 -11.481 1.00 95.25 105 GLY A N 1
ATOM 758 C CA . GLY A 1 105 ? -2.393 -8.147 -11.155 1.00 95.25 105 GLY A CA 1
ATOM 759 C C . GLY A 1 105 ? -2.164 -8.284 -9.656 1.00 95.25 105 GLY A C 1
ATOM 760 O O . GLY A 1 105 ? -3.002 -7.870 -8.848 1.00 95.25 105 GLY A O 1
ATOM 761 N N . ILE A 1 106 ? -1.042 -8.898 -9.297 1.00 96.62 106 ILE A N 1
ATOM 762 C CA . ILE A 1 106 ? -0.679 -9.214 -7.918 1.00 96.62 106 ILE A CA 1
ATOM 763 C C . ILE A 1 106 ? 0.623 -8.510 -7.564 1.00 96.62 106 ILE A C 1
ATOM 765 O O . ILE A 1 106 ? 1.650 -8.692 -8.216 1.00 96.62 106 ILE A O 1
ATOM 769 N N . PHE A 1 107 ? 0.599 -7.759 -6.474 1.00 97.50 107 PHE A N 1
ATOM 770 C CA . PHE A 1 107 ? 1.776 -7.127 -5.897 1.00 97.50 107 PHE A CA 1
ATOM 771 C C . PHE A 1 107 ? 2.300 -8.011 -4.754 1.00 97.50 107 PHE A C 1
ATOM 773 O O . PHE A 1 107 ? 1.744 -8.004 -3.653 1.00 97.50 107 PHE A O 1
ATOM 780 N N . ASN A 1 108 ? 3.354 -8.793 -5.010 1.00 96.94 108 ASN A N 1
ATOM 781 C CA . ASN A 1 108 ? 3.927 -9.734 -4.042 1.00 96.94 108 ASN A CA 1
ATOM 782 C C . ASN A 1 108 ? 5.064 -9.096 -3.244 1.00 96.94 108 ASN A C 1
ATOM 784 O O . ASN A 1 108 ? 6.155 -8.854 -3.761 1.00 96.94 108 ASN A O 1
ATOM 788 N N . VAL A 1 109 ? 4.833 -8.889 -1.952 1.00 97.56 109 VAL A N 1
ATOM 789 C CA . VAL A 1 109 ? 5.840 -8.413 -1.001 1.00 97.56 109 VAL A CA 1
ATOM 790 C C . VAL A 1 109 ? 6.495 -9.631 -0.344 1.00 97.56 109 VAL A C 1
ATOM 792 O O . VAL A 1 109 ? 6.138 -10.040 0.762 1.00 97.56 109 VAL A O 1
ATOM 795 N N . ASP A 1 110 ? 7.429 -10.240 -1.081 1.00 96.38 110 ASP A N 1
ATOM 796 C CA . ASP A 1 110 ? 8.262 -11.367 -0.628 1.00 96.38 110 ASP A CA 1
ATOM 797 C C . ASP A 1 110 ? 9.506 -10.896 0.156 1.00 96.38 110 ASP A C 1
ATOM 799 O O . ASP A 1 110 ? 10.163 -11.678 0.845 1.00 96.38 110 ASP A O 1
ATOM 803 N N . GLU A 1 111 ? 9.817 -9.602 0.084 1.00 96.19 111 GLU A N 1
ATOM 804 C CA . GLU A 1 111 ? 10.852 -8.908 0.846 1.00 96.19 111 GLU A CA 1
ATOM 805 C C . GLU A 1 111 ? 10.301 -7.592 1.394 1.00 96.19 111 GLU A C 1
ATOM 807 O O . GLU A 1 111 ? 9.349 -7.049 0.838 1.00 96.19 111 GLU A O 1
ATOM 812 N N . ASP A 1 112 ? 10.901 -7.074 2.471 1.00 96.12 112 ASP A N 1
ATOM 813 C CA . ASP A 1 112 ? 10.485 -5.789 3.039 1.00 96.12 112 ASP A CA 1
ATOM 814 C C . ASP A 1 112 ? 10.556 -4.680 1.981 1.00 96.12 112 ASP A C 1
ATOM 816 O O . ASP A 1 112 ? 11.585 -4.491 1.322 1.00 96.12 112 ASP A O 1
ATOM 820 N N . LEU A 1 113 ? 9.463 -3.931 1.852 1.00 97.56 113 LEU A N 1
ATOM 821 C CA . LEU A 1 113 ? 9.285 -2.900 0.840 1.00 97.56 113 LEU A CA 1
ATOM 822 C C . LEU A 1 113 ? 8.826 -1.591 1.476 1.00 97.56 113 LEU A C 1
ATOM 824 O O . LEU A 1 113 ? 7.958 -1.566 2.347 1.00 97.56 113 LEU A O 1
ATOM 828 N N . THR A 1 114 ? 9.383 -0.480 1.001 1.00 97.38 114 THR A N 1
ATOM 829 C CA . THR A 1 114 ? 8.920 0.865 1.359 1.00 97.38 114 THR A CA 1
ATOM 830 C C . THR A 1 114 ? 8.492 1.636 0.119 1.00 97.38 114 THR A C 1
ATOM 832 O O . THR A 1 114 ? 9.270 1.799 -0.822 1.00 97.38 114 THR A O 1
ATOM 835 N N . ILE A 1 115 ? 7.264 2.148 0.141 1.00 98.25 115 ILE A N 1
ATOM 836 C CA . ILE A 1 115 ? 6.734 3.068 -0.862 1.00 98.25 115 ILE A CA 1
ATOM 837 C C . ILE A 1 115 ? 6.597 4.443 -0.205 1.00 98.25 115 ILE A C 1
ATOM 839 O O . ILE A 1 115 ? 5.651 4.730 0.528 1.00 98.25 115 ILE A O 1
ATOM 843 N N . ASN A 1 116 ? 7.585 5.287 -0.476 1.00 97.81 116 ASN A N 1
ATOM 844 C CA . ASN A 1 116 ? 7.664 6.687 -0.079 1.00 97.81 116 ASN A CA 1
ATOM 845 C C . ASN A 1 116 ? 7.332 7.615 -1.254 1.00 97.81 116 ASN A C 1
ATOM 847 O O . ASN A 1 116 ? 8.041 8.581 -1.533 1.00 97.81 116 ASN A O 1
ATOM 851 N N . THR A 1 117 ? 6.273 7.251 -1.965 1.00 98.12 117 THR A N 1
ATOM 852 C CA . THR A 1 117 ? 5.597 8.004 -3.024 1.00 98.12 117 THR A CA 1
ATOM 853 C C . THR A 1 117 ? 4.103 7.901 -2.768 1.00 98.12 117 THR A C 1
ATOM 855 O O . THR A 1 117 ? 3.679 7.135 -1.898 1.00 98.12 117 THR A O 1
ATOM 858 N N . LYS A 1 118 ? 3.279 8.590 -3.559 1.00 98.69 118 LYS A N 1
ATOM 859 C CA . LYS A 1 118 ? 1.851 8.276 -3.553 1.00 98.69 118 LYS A CA 1
ATOM 860 C C . LYS A 1 118 ? 1.650 6.830 -3.993 1.00 98.69 118 LYS A C 1
ATOM 862 O O . LYS A 1 118 ? 2.352 6.367 -4.899 1.00 98.69 118 LYS A O 1
ATOM 867 N N . PHE A 1 119 ? 0.715 6.132 -3.363 1.00 98.75 119 PHE A N 1
ATOM 868 C CA . PHE A 1 119 ? 0.397 4.746 -3.683 1.00 98.75 119 PHE A CA 1
ATOM 869 C C . PHE A 1 119 ? -1.097 4.552 -3.921 1.00 98.75 119 PHE A C 1
ATOM 871 O O . PHE A 1 119 ? -1.913 4.870 -3.061 1.00 98.75 119 PHE A O 1
ATOM 878 N N . THR A 1 120 ? -1.461 3.966 -5.056 1.00 98.69 120 THR A N 1
ATOM 879 C CA . THR A 1 120 ? -2.846 3.574 -5.332 1.00 98.69 120 THR A CA 1
ATOM 880 C C . THR A 1 120 ? -2.930 2.068 -5.519 1.00 98.69 120 THR A C 1
ATOM 882 O O . THR A 1 120 ? -2.239 1.514 -6.372 1.00 98.69 120 THR A O 1
ATOM 885 N N . ASN A 1 121 ? -3.801 1.412 -4.752 1.00 98.50 121 ASN A N 1
ATOM 886 C CA . ASN A 1 121 ? -4.113 -0.007 -4.909 1.00 98.50 121 ASN A CA 1
ATOM 887 C C . ASN A 1 121 ? -5.551 -0.189 -5.413 1.00 98.50 121 ASN A C 1
ATOM 889 O O . ASN A 1 121 ? -6.496 0.197 -4.723 1.00 98.50 121 ASN A O 1
ATOM 893 N N . LYS A 1 122 ? -5.711 -0.825 -6.576 1.00 98.00 122 LYS A N 1
ATOM 894 C CA . LYS A 1 122 ? -7.001 -1.233 -7.164 1.00 98.00 122 LYS A CA 1
ATOM 895 C C . LYS A 1 122 ? -7.132 -2.752 -7.349 1.00 98.00 122 LYS A C 1
ATOM 897 O O . LYS A 1 122 ? -8.124 -3.213 -7.903 1.00 98.00 122 LYS A O 1
ATOM 902 N N . SER A 1 123 ? -6.132 -3.522 -6.925 1.00 98.00 123 SER A N 1
ATOM 903 C CA . SER A 1 123 ? -6.024 -4.966 -7.157 1.00 98.00 123 SER A CA 1
ATOM 904 C C . SER A 1 123 ? -5.572 -5.684 -5.879 1.00 98.00 123 SER A C 1
ATOM 906 O O . SER A 1 123 ? -5.887 -5.249 -4.775 1.00 98.00 123 SER A O 1
ATOM 908 N N . GLU A 1 124 ? -4.872 -6.808 -6.001 1.00 98.00 124 GLU A N 1
ATOM 909 C CA . GLU A 1 124 ? -4.436 -7.628 -4.876 1.00 98.00 124 GLU A CA 1
ATOM 910 C C . GLU A 1 124 ? -2.975 -7.350 -4.495 1.00 98.00 124 GLU A C 1
ATOM 912 O O . GLU A 1 124 ? -2.058 -7.488 -5.308 1.00 98.00 124 GLU A O 1
ATOM 917 N N . VAL A 1 125 ? -2.744 -7.024 -3.224 1.00 98.62 125 VAL A N 1
ATOM 918 C CA . VAL A 1 125 ? -1.413 -6.986 -2.608 1.00 98.62 125 VAL A CA 1
ATOM 919 C C . VAL A 1 125 ? -1.290 -8.156 -1.637 1.00 98.62 125 VAL A C 1
ATOM 921 O O . VAL A 1 125 ? -2.155 -8.348 -0.784 1.00 98.62 125 VAL A O 1
ATOM 924 N N . LYS A 1 126 ? -0.202 -8.923 -1.726 1.00 98.56 126 LYS A N 1
ATOM 925 C CA . LYS A 1 126 ? 0.097 -10.021 -0.796 1.00 98.56 126 LYS A CA 1
ATOM 926 C C . LYS A 1 126 ? 1.357 -9.692 -0.008 1.00 98.56 126 LYS A C 1
ATOM 928 O O . LYS A 1 126 ? 2.441 -9.625 -0.589 1.00 98.56 126 LYS A O 1
ATOM 933 N N . VAL A 1 127 ? 1.231 -9.515 1.304 1.00 98.69 127 VAL A N 1
ATOM 934 C CA . VAL A 1 127 ? 2.369 -9.319 2.211 1.00 98.69 127 VAL A CA 1
ATOM 935 C C . VAL A 1 127 ? 2.708 -10.647 2.863 1.00 98.69 127 VAL A C 1
ATOM 937 O O . VAL A 1 127 ? 1.933 -11.155 3.674 1.00 98.69 127 VAL A O 1
ATOM 940 N N . LYS A 1 128 ? 3.848 -11.231 2.475 1.00 98.19 128 LYS A N 1
ATOM 941 C CA . LYS A 1 128 ? 4.222 -12.580 2.906 1.00 98.19 128 LYS A CA 1
ATOM 942 C C . LYS A 1 128 ? 4.613 -12.649 4.368 1.00 98.19 128 LYS A C 1
ATOM 944 O O . LYS A 1 128 ? 5.053 -11.667 4.960 1.00 98.19 128 LYS A O 1
ATOM 949 N N . ALA A 1 129 ? 4.496 -13.850 4.928 1.00 98.38 129 ALA A N 1
ATOM 950 C CA . ALA A 1 129 ? 4.767 -14.112 6.334 1.00 98.38 129 ALA A CA 1
ATOM 951 C C . ALA A 1 129 ? 6.112 -13.520 6.793 1.00 98.38 129 ALA A C 1
ATOM 953 O O . ALA A 1 129 ? 7.167 -13.790 6.213 1.00 98.38 129 ALA A O 1
ATOM 954 N N . GLY A 1 130 ? 6.067 -12.713 7.855 1.00 97.62 130 GLY A N 1
ATOM 955 C CA . GLY A 1 130 ? 7.242 -12.048 8.424 1.00 97.62 130 GLY A CA 1
ATOM 956 C C . GLY A 1 130 ? 7.808 -10.879 7.608 1.00 97.62 130 GLY A C 1
ATOM 957 O O . GLY A 1 130 ? 8.874 -10.384 7.972 1.00 97.62 130 GLY A O 1
ATOM 958 N N . LYS A 1 131 ? 7.144 -10.453 6.526 1.00 98.19 131 LYS A N 1
ATOM 959 C CA . LYS A 1 131 ? 7.543 -9.311 5.688 1.00 98.19 131 LYS A CA 1
ATOM 960 C C . LYS A 1 131 ? 6.711 -8.076 5.976 1.00 98.19 131 LYS A C 1
ATOM 962 O O . LYS A 1 131 ? 5.628 -8.153 6.564 1.00 98.19 131 LYS A O 1
ATOM 967 N N . LYS A 1 132 ? 7.233 -6.933 5.542 1.00 98.06 132 LYS A N 1
ATOM 968 C CA . LYS A 1 132 ? 6.612 -5.629 5.755 1.00 98.06 132 LYS A CA 1
ATOM 969 C C . LYS A 1 132 ? 6.409 -4.860 4.465 1.00 98.06 132 LYS A C 1
ATOM 971 O O . LYS A 1 132 ? 7.317 -4.758 3.643 1.00 98.06 132 LYS A O 1
ATOM 976 N N . LEU A 1 133 ? 5.245 -4.234 4.351 1.00 98.62 133 LEU A N 1
ATOM 977 C CA . LEU A 1 133 ? 5.000 -3.161 3.400 1.00 98.62 133 LEU A CA 1
ATOM 978 C C . LEU A 1 133 ? 4.786 -1.856 4.161 1.00 98.62 133 LEU A C 1
ATOM 980 O O . LEU A 1 133 ? 3.779 -1.697 4.847 1.00 98.62 133 LEU A O 1
ATOM 984 N N . ASN A 1 134 ? 5.711 -0.916 3.997 1.00 98.50 134 ASN A N 1
ATOM 985 C CA . ASN A 1 134 ? 5.610 0.421 4.567 1.00 98.50 134 ASN A CA 1
ATOM 986 C C . ASN A 1 134 ? 5.087 1.389 3.506 1.00 98.50 134 ASN A C 1
ATOM 988 O O . ASN A 1 134 ? 5.739 1.594 2.478 1.00 98.50 134 ASN A O 1
ATOM 992 N N . LEU A 1 135 ? 3.948 2.020 3.771 1.00 98.69 135 LEU A N 1
ATOM 993 C CA . LEU A 1 135 ? 3.417 3.118 2.970 1.00 98.69 135 LEU A CA 1
ATOM 994 C C . LEU A 1 135 ? 3.651 4.416 3.736 1.00 98.69 135 LEU A C 1
ATOM 996 O O . LEU A 1 135 ? 3.020 4.649 4.766 1.00 98.69 135 LEU A O 1
ATOM 1000 N N . THR A 1 136 ? 4.586 5.237 3.258 1.00 98.19 136 THR A N 1
ATOM 1001 C CA . THR A 1 136 ? 4.950 6.503 3.920 1.00 98.19 136 THR A CA 1
ATOM 1002 C C . THR A 1 136 ? 4.496 7.740 3.144 1.00 98.19 136 THR A C 1
ATOM 1004 O O . THR A 1 136 ? 4.483 8.842 3.691 1.00 98.19 136 THR A O 1
ATOM 1007 N N . GLY A 1 137 ? 4.145 7.571 1.865 1.00 97.81 137 GLY A N 1
ATOM 1008 C CA . GLY A 1 137 ? 3.445 8.585 1.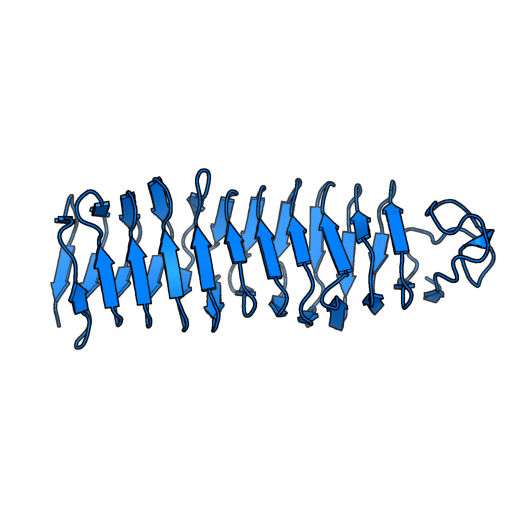081 1.00 97.81 137 GLY A CA 1
ATOM 1009 C C . GLY A 1 137 ? 1.922 8.481 1.225 1.00 97.81 137 GLY A C 1
ATOM 1010 O O . GLY A 1 137 ? 1.417 7.544 1.843 1.00 97.81 137 GLY A O 1
ATOM 1011 N N . ASP A 1 138 ? 1.185 9.430 0.634 1.00 98.50 138 ASP A N 1
ATOM 1012 C CA . ASP A 1 138 ? -0.281 9.351 0.607 1.00 98.50 138 ASP A CA 1
ATOM 1013 C C . ASP A 1 138 ? -0.726 8.062 -0.090 1.00 98.50 138 ASP A C 1
ATOM 1015 O O . ASP A 1 138 ? -0.155 7.683 -1.117 1.00 98.50 138 ASP A O 1
ATOM 1019 N N . SER A 1 139 ? -1.765 7.403 0.418 1.00 98.69 139 SER A N 1
ATOM 1020 C CA . SER A 1 139 ? -2.273 6.192 -0.227 1.00 98.69 139 SER A CA 1
ATOM 1021 C C . SER A 1 139 ? -3.781 6.171 -0.401 1.00 98.69 139 SER A C 1
ATOM 1023 O O . SER A 1 139 ? -4.516 6.560 0.501 1.00 98.69 139 SER A O 1
ATOM 1025 N N . GLU A 1 140 ? -4.236 5.616 -1.519 1.00 98.62 140 GLU A N 1
ATOM 1026 C CA . GLU A 1 140 ? -5.644 5.341 -1.802 1.00 98.62 140 GLU A CA 1
ATOM 1027 C C . GLU A 1 140 ? -5.826 3.855 -2.112 1.00 98.62 140 GLU A C 1
ATOM 1029 O O . GLU A 1 140 ? -5.264 3.322 -3.074 1.00 98.62 140 GLU A O 1
ATOM 1034 N N . ILE A 1 141 ? -6.592 3.171 -1.271 1.00 98.56 141 ILE A N 1
ATOM 1035 C CA . ILE A 1 141 ? -6.839 1.738 -1.367 1.00 98.56 141 ILE A CA 1
ATOM 1036 C C . ILE A 1 141 ? -8.290 1.522 -1.782 1.00 98.56 141 ILE A C 1
ATOM 1038 O O . ILE A 1 141 ? -9.202 2.061 -1.169 1.00 98.56 141 ILE A O 1
ATOM 1042 N N . SER A 1 142 ? -8.483 0.730 -2.828 1.00 97.56 142 SER A N 1
ATOM 1043 C CA . SER A 1 142 ? -9.777 0.232 -3.320 1.00 97.56 142 SER A CA 1
ATOM 1044 C C . SER A 1 142 ? -9.705 -1.247 -3.736 1.00 97.56 142 SER A C 1
ATOM 1046 O O . SER A 1 142 ? -10.678 -1.807 -4.232 1.00 97.56 142 SER A O 1
ATOM 1048 N N . GLY A 1 143 ? -8.536 -1.868 -3.544 1.00 97.75 143 GLY A N 1
ATOM 1049 C CA . GLY A 1 143 ? -8.267 -3.287 -3.750 1.00 97.75 143 GLY A CA 1
ATOM 1050 C C . GLY A 1 143 ? -8.008 -4.025 -2.434 1.00 97.75 143 GLY A C 1
ATOM 1051 O O . GLY A 1 143 ? -8.154 -3.466 -1.346 1.00 97.75 143 GLY A O 1
ATOM 1052 N N . SER A 1 144 ? -7.597 -5.286 -2.523 1.00 98.25 144 SER A N 1
ATOM 1053 C CA . SER A 1 144 ? -7.414 -6.159 -1.365 1.00 98.25 144 SER A CA 1
ATOM 1054 C C . SER A 1 144 ? -5.964 -6.241 -0.889 1.00 98.25 144 SER A C 1
ATOM 1056 O O . SER A 1 144 ? -5.018 -6.158 -1.676 1.00 98.25 144 SER A O 1
ATOM 1058 N N . PHE A 1 145 ? -5.801 -6.491 0.406 1.00 98.75 145 PHE A N 1
ATOM 1059 C CA . PHE A 1 145 ? -4.557 -6.926 1.027 1.00 98.75 145 PHE A CA 1
ATOM 1060 C C . PHE A 1 145 ? -4.741 -8.305 1.662 1.00 98.75 145 PHE A C 1
ATOM 1062 O O . PHE A 1 145 ? -5.619 -8.498 2.501 1.00 98.75 145 PHE A O 1
ATOM 1069 N N . GLU A 1 146 ? -3.880 -9.253 1.310 1.00 98.69 146 GLU A N 1
ATOM 1070 C CA . GLU A 1 146 ? -3.661 -10.488 2.063 1.00 98.69 146 GLU A CA 1
ATOM 1071 C C . GLU A 1 146 ? -2.400 -10.294 2.913 1.00 98.69 146 GLU A C 1
ATOM 1073 O O . GLU A 1 146 ? -1.294 -10.191 2.380 1.00 98.69 146 GLU A O 1
ATOM 1078 N N . VAL A 1 147 ? -2.567 -10.171 4.230 1.00 98.75 147 VAL A N 1
ATOM 1079 C CA . VAL A 1 147 ? -1.476 -9.948 5.185 1.00 98.75 147 VAL A CA 1
ATOM 1080 C C . VAL A 1 147 ? -1.254 -11.248 5.954 1.00 98.75 147 VAL A C 1
ATOM 1082 O O . VAL A 1 147 ? -2.016 -11.585 6.865 1.00 98.75 147 VAL A O 1
ATOM 1085 N N . ASP A 1 148 ? -0.235 -12.007 5.556 1.00 98.69 148 ASP A N 1
ATOM 1086 C CA . ASP A 1 148 ? 0.074 -13.320 6.130 1.00 98.69 148 ASP A CA 1
ATOM 1087 C C . ASP A 1 148 ? 0.435 -13.232 7.623 1.00 98.69 148 ASP A C 1
ATOM 1089 O O . ASP A 1 148 ? 0.724 -12.171 8.178 1.00 98.69 148 ASP A O 1
ATOM 1093 N N . GLU A 1 149 ? 0.460 -14.383 8.295 1.00 98.12 149 GLU A N 1
ATOM 1094 C CA . GLU A 1 149 ? 0.877 -14.472 9.695 1.00 98.12 149 GLU A CA 1
ATOM 1095 C C . GLU A 1 149 ? 2.250 -13.809 9.925 1.00 98.12 149 GLU A C 1
ATOM 1097 O O . GLU A 1 149 ? 3.214 -14.045 9.194 1.00 98.12 149 GLU A O 1
ATOM 1102 N N . ASN A 1 150 ? 2.350 -12.986 10.972 1.00 98.00 150 ASN A N 1
ATOM 1103 C CA . ASN A 1 150 ? 3.539 -12.193 11.317 1.00 98.00 150 ASN A CA 1
ATOM 1104 C C . ASN A 1 150 ? 3.962 -11.137 10.275 1.00 98.00 150 ASN A C 1
ATOM 1106 O O . ASN A 1 150 ? 4.995 -10.497 10.471 1.00 98.00 150 ASN A O 1
ATOM 1110 N N . ALA A 1 151 ? 3.209 -10.941 9.192 1.00 98.75 151 ALA A N 1
ATOM 1111 C CA . ALA A 1 151 ? 3.431 -9.856 8.242 1.00 98.75 151 ALA A CA 1
ATOM 1112 C C . ALA A 1 151 ? 2.777 -8.545 8.715 1.00 98.75 151 ALA A C 1
ATOM 1114 O O . ALA A 1 151 ? 1.841 -8.566 9.529 1.00 98.75 151 ALA A O 1
ATOM 1115 N N . SER A 1 152 ? 3.240 -7.404 8.194 1.00 98.81 152 SER A N 1
ATOM 1116 C CA . SER A 1 152 ? 2.605 -6.106 8.451 1.00 98.81 152 SER A CA 1
ATOM 1117 C C . SER A 1 152 ? 2.446 -5.222 7.214 1.00 98.81 152 SER A C 1
ATOM 1119 O O . SER A 1 152 ? 3.356 -5.073 6.399 1.00 98.81 152 SER A O 1
ATOM 1121 N N . LEU A 1 153 ? 1.276 -4.591 7.113 1.00 98.81 153 LEU A N 1
ATOM 1122 C CA . LEU A 1 153 ? 1.055 -3.374 6.339 1.00 98.81 153 LEU A CA 1
ATOM 1123 C C . LEU A 1 153 ? 1.154 -2.192 7.310 1.00 98.81 153 LEU A C 1
ATOM 1125 O O . LEU A 1 153 ? 0.302 -2.048 8.187 1.00 98.81 153 LEU A O 1
ATOM 1129 N N . GLU A 1 154 ? 2.184 -1.364 7.170 1.00 98.81 154 GLU A N 1
ATOM 1130 C CA . GLU A 1 154 ? 2.429 -0.208 8.034 1.00 98.81 154 GLU A CA 1
ATOM 1131 C C . GLU A 1 154 ? 2.092 1.085 7.283 1.00 98.81 154 GLU A C 1
ATOM 1133 O O . GLU A 1 154 ? 2.701 1.409 6.262 1.00 98.81 154 GLU A O 1
ATOM 1138 N N . LEU A 1 155 ? 1.114 1.828 7.801 1.00 98.81 155 LEU A N 1
ATOM 1139 C CA . LEU A 1 155 ? 0.723 3.151 7.320 1.00 98.81 155 LEU A CA 1
ATOM 1140 C C . LEU A 1 155 ? 1.416 4.210 8.177 1.00 98.81 155 LEU A C 1
ATOM 1142 O O . LEU A 1 155 ? 1.269 4.215 9.406 1.00 98.81 155 LEU A O 1
ATOM 1146 N N . ILE A 1 156 ? 2.213 5.071 7.551 1.00 98.50 156 ILE A N 1
ATOM 1147 C CA . ILE A 1 156 ? 3.137 5.960 8.251 1.00 98.50 156 ILE A CA 1
ATOM 1148 C C . ILE A 1 156 ? 3.038 7.377 7.679 1.00 98.50 156 ILE A C 1
ATOM 1150 O O . ILE A 1 156 ? 3.311 7.627 6.512 1.00 98.50 156 ILE A O 1
ATOM 1154 N N . GLY A 1 157 ? 2.807 8.356 8.545 1.00 95.88 157 GLY A N 1
ATOM 1155 C CA . GLY A 1 157 ? 3.055 9.761 8.245 1.00 95.88 157 GLY A CA 1
ATOM 1156 C C . GLY A 1 157 ? 1.880 10.497 7.612 1.00 95.88 157 GLY A C 1
ATOM 1157 O O . GLY A 1 157 ? 1.229 11.261 8.315 1.00 95.88 157 GLY A O 1
ATOM 1158 N N . LEU A 1 158 ? 1.686 10.399 6.297 1.00 97.19 158 LEU A N 1
ATOM 1159 C CA . LEU A 1 158 ? 0.759 11.266 5.554 1.00 97.19 158 LEU A CA 1
ATOM 1160 C C . LEU A 1 158 ? -0.713 10.811 5.668 1.00 97.19 158 LEU A C 1
ATOM 1162 O O . LEU A 1 158 ? -1.145 10.342 6.725 1.00 97.19 158 LEU A O 1
ATOM 1166 N N . THR A 1 159 ? -1.517 11.029 4.620 1.00 98.44 159 THR A N 1
ATOM 1167 C CA . THR A 1 159 ? -2.929 10.637 4.598 1.00 98.44 159 THR A CA 1
ATOM 1168 C C . THR A 1 159 ? -3.106 9.325 3.851 1.00 98.44 159 THR A C 1
ATOM 1170 O O . THR A 1 159 ? -2.758 9.192 2.679 1.00 98.44 159 THR A O 1
ATOM 1173 N N . HIS A 1 160 ? -3.735 8.367 4.513 1.00 98.81 160 HIS A N 1
ATOM 1174 C CA . HIS A 1 160 ? -4.128 7.095 3.933 1.00 98.81 160 HIS A CA 1
ATOM 1175 C C . HIS A 1 160 ? -5.647 7.050 3.819 1.00 98.81 160 HIS A C 1
ATOM 1177 O O . HIS A 1 160 ? -6.357 7.514 4.708 1.00 98.81 160 HIS A O 1
ATOM 1183 N N . THR A 1 161 ? -6.156 6.505 2.724 1.00 98.81 161 THR A N 1
ATOM 1184 C CA . THR A 1 161 ? -7.586 6.436 2.439 1.00 98.81 161 THR A CA 1
ATOM 1185 C C . THR A 1 161 ? -7.957 5.017 2.059 1.00 98.81 161 THR A C 1
ATOM 1187 O O . THR A 1 161 ? -7.392 4.461 1.118 1.00 98.81 161 THR A O 1
ATOM 1190 N N . PHE A 1 162 ? -8.905 4.435 2.786 1.00 98.69 162 PHE A N 1
ATOM 1191 C CA . PHE A 1 162 ? -9.563 3.191 2.411 1.00 98.69 162 PHE A CA 1
ATOM 1192 C C . PHE A 1 162 ? -10.929 3.537 1.817 1.00 98.69 162 PHE A C 1
ATOM 1194 O O . PHE A 1 162 ? -11.810 4.073 2.496 1.00 98.69 162 PHE A O 1
ATOM 1201 N N . ALA A 1 163 ? -11.066 3.267 0.525 1.00 97.00 163 ALA A N 1
ATOM 1202 C CA . ALA A 1 163 ? -12.245 3.532 -0.282 1.00 97.00 163 ALA A CA 1
ATOM 1203 C C . ALA A 1 163 ? -13.039 2.240 -0.538 1.00 97.00 163 ALA A C 1
ATOM 1205 O O . ALA A 1 163 ? -12.662 1.145 -0.100 1.00 97.00 163 ALA A O 1
ATOM 1206 N N . ALA A 1 164 ? -14.143 2.373 -1.274 1.00 95.25 164 ALA A N 1
ATOM 1207 C CA . ALA A 1 164 ? -14.981 1.255 -1.687 1.00 95.25 164 ALA A CA 1
ATOM 1208 C C . ALA A 1 164 ? -14.159 0.151 -2.374 1.00 95.25 164 ALA A C 1
ATOM 1210 O O . ALA A 1 164 ? -13.348 0.430 -3.256 1.00 95.25 164 ALA A O 1
ATOM 1211 N N . GLY A 1 165 ? -14.400 -1.102 -1.985 1.00 92.25 165 GLY A N 1
ATOM 1212 C CA . GLY A 1 165 ? -13.689 -2.271 -2.518 1.00 92.25 165 GLY A CA 1
ATOM 1213 C C . GLY A 1 165 ? -12.460 -2.699 -1.712 1.00 92.25 165 GLY A C 1
ATOM 1214 O O . GLY A 1 165 ? -11.938 -3.783 -1.961 1.00 92.25 165 GLY A O 1
ATOM 1215 N N . SER A 1 166 ? -12.039 -1.912 -0.715 1.00 97.25 166 SER A N 1
ATOM 1216 C CA . SER A 1 166 ? -10.948 -2.305 0.184 1.00 97.25 166 SER A CA 1
ATOM 1217 C C . SER A 1 166 ? -11.316 -3.531 1.029 1.00 97.25 166 SER A C 1
ATOM 1219 O O . SER A 1 166 ? -12.339 -3.521 1.716 1.00 97.25 166 SER A O 1
ATOM 1221 N N . ASP A 1 167 ? -10.458 -4.552 1.042 1.00 97.19 167 ASP A N 1
ATOM 1222 C CA . ASP A 1 167 ? -10.582 -5.731 1.917 1.00 97.19 167 ASP A CA 1
ATOM 1223 C C . ASP A 1 167 ? -9.212 -6.090 2.498 1.00 97.19 167 ASP A C 1
ATOM 1225 O O . ASP A 1 167 ? -8.203 -6.054 1.792 1.00 97.19 167 ASP A O 1
ATOM 1229 N N . PHE A 1 168 ? -9.163 -6.439 3.781 1.00 98.56 168 PHE A N 1
ATOM 1230 C CA . PHE A 1 168 ? -7.919 -6.775 4.478 1.00 98.56 168 PHE A CA 1
ATOM 1231 C C . PHE A 1 168 ? -8.073 -8.131 5.159 1.00 98.56 168 PHE A C 1
ATOM 1233 O O . PHE A 1 168 ? -8.865 -8.292 6.091 1.00 98.56 168 PHE A O 1
ATOM 1240 N N . LEU A 1 169 ? -7.329 -9.112 4.660 1.00 98.25 169 LEU A N 1
ATOM 1241 C CA . LEU A 1 169 ? -7.435 -10.529 4.985 1.00 98.25 169 LEU A CA 1
ATOM 1242 C C . LEU A 1 169 ? -6.136 -11.057 5.605 1.00 98.25 169 LEU A C 1
ATOM 1244 O O . LEU A 1 169 ? -5.079 -10.437 5.519 1.00 98.25 169 LEU A O 1
ATOM 1248 N N . GLY A 1 170 ? -6.203 -12.254 6.183 1.00 97.75 170 GLY A N 1
ATOM 1249 C CA . GLY A 1 170 ? -5.043 -12.945 6.747 1.00 97.75 170 GLY A CA 1
ATOM 1250 C C . GLY A 1 170 ? -4.815 -12.645 8.230 1.00 97.75 170 GLY A C 1
ATOM 1251 O O . GLY A 1 170 ? -5.572 -11.910 8.855 1.00 97.75 170 GLY A O 1
ATOM 1252 N N . LEU A 1 171 ? -3.795 -13.281 8.808 1.00 97.50 171 LEU A N 1
ATOM 1253 C CA . LEU A 1 171 ? -3.519 -13.263 10.254 1.00 97.50 171 LEU A CA 1
ATOM 1254 C C . LEU A 1 171 ? -2.500 -12.191 10.673 1.00 97.50 171 LEU A C 1
ATOM 1256 O O . LEU A 1 171 ? -2.163 -12.086 11.853 1.00 97.50 171 LEU A O 1
ATOM 1260 N N . GLY A 1 172 ? -1.966 -11.433 9.718 1.00 98.62 172 GLY A N 1
ATOM 1261 C CA . GLY A 1 172 ? -1.012 -10.361 9.964 1.00 98.62 172 GLY A CA 1
ATOM 1262 C C . GLY A 1 172 ? -1.658 -9.088 10.500 1.00 98.62 172 GLY A C 1
ATOM 1263 O O . GLY A 1 172 ? -2.796 -9.087 10.970 1.00 98.62 172 GLY A O 1
ATOM 1264 N N . THR A 1 173 ? -0.901 -7.990 10.469 1.00 98.88 173 THR A N 1
ATOM 1265 C CA . THR A 1 173 ? -1.311 -6.709 11.068 1.00 98.88 173 THR A CA 1
ATOM 1266 C C . THR A 1 173 ? -1.396 -5.580 10.043 1.00 98.88 173 THR A C 1
ATOM 1268 O O . THR A 1 173 ? -0.452 -5.340 9.297 1.00 98.88 173 THR A O 1
ATOM 1271 N N . VAL A 1 174 ? -2.494 -4.831 10.073 1.00 98.81 174 VAL A N 1
ATOM 1272 C CA . VAL A 1 174 ? -2.609 -3.486 9.500 1.00 98.81 174 VAL A CA 1
ATOM 1273 C C . VAL A 1 174 ? -2.342 -2.486 10.631 1.00 98.81 174 VAL A C 1
ATOM 1275 O O . VAL A 1 174 ? -3.130 -2.401 11.572 1.00 98.81 174 VAL A O 1
ATOM 1278 N N . ASP A 1 175 ? -1.212 -1.780 10.589 1.00 98.75 175 ASP A N 1
ATOM 1279 C CA . ASP A 1 175 ? -0.749 -0.871 11.652 1.00 98.75 175 ASP A CA 1
ATOM 1280 C C . ASP A 1 175 ? -0.729 0.575 11.140 1.00 98.75 175 ASP A C 1
ATOM 1282 O O . ASP A 1 175 ? 0.118 0.946 10.328 1.00 98.75 175 ASP A O 1
ATOM 1286 N N . LEU A 1 176 ? -1.654 1.407 11.624 1.00 98.69 176 LEU A N 1
ATOM 1287 C CA . LEU A 1 176 ? -1.555 2.857 11.495 1.00 98.69 176 LEU A CA 1
ATOM 1288 C C . LEU A 1 176 ? -0.570 3.379 12.541 1.00 98.69 176 LEU A C 1
ATOM 1290 O O . LEU A 1 176 ? -0.925 3.640 13.696 1.00 98.69 176 LEU A O 1
ATOM 1294 N N . VAL A 1 177 ? 0.679 3.544 12.117 1.00 98.38 177 VAL A N 1
ATOM 1295 C CA . VAL A 1 177 ? 1.798 3.937 12.977 1.00 98.38 177 VAL A CA 1
ATOM 1296 C C . VAL A 1 177 ? 1.764 5.435 13.275 1.00 98.38 177 VAL A C 1
ATOM 1298 O O . VAL A 1 177 ? 2.029 5.845 14.406 1.00 98.38 177 VAL A O 1
ATOM 1301 N N . SER A 1 178 ? 1.455 6.258 12.274 1.00 98.31 178 SER A N 1
ATOM 1302 C CA . SER A 1 178 ? 1.313 7.713 12.391 1.00 98.31 178 SER A CA 1
ATOM 1303 C C . SER A 1 178 ? 0.523 8.273 11.207 1.00 98.31 178 SER A C 1
ATOM 1305 O O . SER A 1 178 ? 0.371 7.593 10.197 1.00 98.31 178 SER A O 1
ATOM 1307 N N . GLY A 1 179 ? 0.054 9.517 11.320 1.00 97.81 179 GLY A N 1
ATOM 1308 C CA . GLY A 1 179 ? -0.666 10.202 10.248 1.00 97.81 179 GLY A CA 1
ATOM 1309 C C . GLY A 1 179 ? -2.176 10.158 10.410 1.00 97.81 179 GLY A C 1
ATOM 1310 O O . GLY A 1 179 ? -2.693 10.179 11.530 1.00 97.81 179 GLY A O 1
ATOM 1311 N N . GLU A 1 180 ? -2.885 10.137 9.288 1.00 98.56 180 GLU A N 1
ATOM 1312 C CA . GLU A 1 180 ? -4.344 10.065 9.266 1.00 98.56 180 GLU A CA 1
ATOM 1313 C C . GLU A 1 180 ? -4.821 8.932 8.359 1.00 98.56 180 GLU A C 1
ATOM 1315 O O . GLU A 1 180 ? -4.353 8.795 7.231 1.00 98.56 180 GLU A O 1
ATOM 1320 N N . LEU A 1 181 ? -5.786 8.149 8.838 1.00 98.81 181 LEU A N 1
ATOM 1321 C CA . LEU A 1 181 ? -6.512 7.164 8.042 1.00 98.81 181 LEU A CA 1
ATOM 1322 C C . LEU A 1 181 ? -7.959 7.618 7.839 1.00 98.81 181 LEU A C 1
ATOM 1324 O O . LEU A 1 181 ? -8.700 7.779 8.805 1.00 98.81 181 LEU A O 1
ATOM 1328 N N . ASN A 1 182 ? -8.373 7.782 6.588 1.00 98.75 182 ASN A N 1
ATOM 1329 C CA . ASN A 1 182 ? -9.744 8.066 6.187 1.00 98.75 182 ASN A CA 1
ATOM 1330 C C . ASN A 1 182 ? -10.443 6.782 5.732 1.00 98.75 182 ASN A C 1
ATOM 1332 O O . ASN A 1 182 ? -9.970 6.102 4.824 1.00 98.75 182 ASN A O 1
ATOM 1336 N N . ILE A 1 183 ? -11.593 6.486 6.328 1.00 98.69 183 ILE A N 1
ATOM 1337 C CA . ILE A 1 183 ? -12.505 5.427 5.895 1.00 98.69 183 ILE A CA 1
ATOM 1338 C C . ILE A 1 183 ? -13.675 6.100 5.179 1.00 98.69 183 ILE A C 1
ATOM 1340 O O . ILE A 1 183 ? -14.559 6.671 5.826 1.00 98.69 183 ILE A O 1
ATOM 1344 N N . GLU A 1 184 ? -13.639 6.107 3.847 1.00 97.06 184 GLU A N 1
ATOM 1345 C CA . GLU A 1 184 ? -14.602 6.864 3.030 1.00 97.06 184 GLU A CA 1
ATOM 1346 C C . GLU A 1 184 ? -15.860 6.080 2.672 1.00 97.06 184 GLU A C 1
ATOM 1348 O O . GLU A 1 184 ? -16.911 6.682 2.459 1.00 97.06 184 GLU A O 1
ATOM 1353 N N . ASP A 1 185 ? -15.773 4.752 2.653 1.00 96.88 185 ASP A N 1
ATOM 1354 C CA . ASP A 1 185 ? -16.903 3.863 2.386 1.00 96.88 185 ASP A CA 1
ATOM 1355 C C . ASP A 1 185 ? -16.946 2.704 3.400 1.00 96.88 185 ASP A C 1
ATOM 1357 O O . ASP A 1 185 ? -16.231 2.727 4.402 1.00 96.88 185 ASP A O 1
ATOM 1361 N N . GLU A 1 186 ? -17.808 1.711 3.190 1.00 97.38 186 GLU A N 1
ATOM 1362 C CA . GLU A 1 186 ? -17.827 0.488 3.988 1.00 97.38 186 GLU A CA 1
ATOM 1363 C C . GLU A 1 186 ? -16.534 -0.315 3.779 1.00 97.38 186 GLU A C 1
ATOM 1365 O O . GLU A 1 186 ? -16.288 -0.861 2.703 1.00 97.38 186 GLU A O 1
ATOM 1370 N N . VAL A 1 187 ? -15.723 -0.404 4.835 1.00 98.00 187 VAL A N 1
ATOM 1371 C CA . VAL A 1 187 ? -14.439 -1.117 4.854 1.00 98.00 187 VAL A CA 1
ATOM 1372 C C . 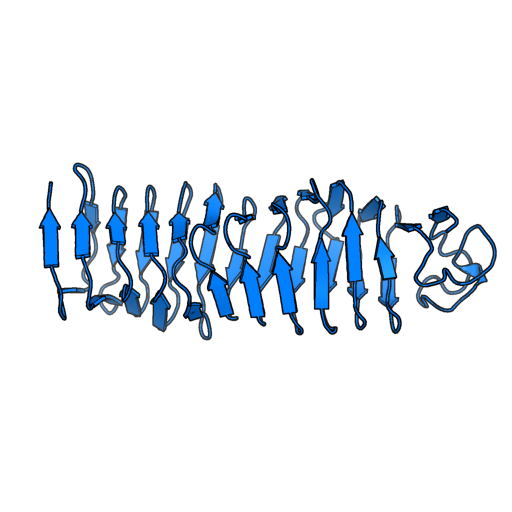VAL A 1 187 ? -14.422 -2.104 6.011 1.00 98.00 187 VAL A C 1
ATOM 1374 O O . VAL A 1 187 ? -14.844 -1.782 7.123 1.00 98.00 187 VAL A O 1
ATOM 1377 N N . SER A 1 188 ? -13.916 -3.310 5.754 1.00 97.44 188 SER A N 1
ATOM 1378 C CA . SER A 1 188 ? -13.752 -4.352 6.771 1.00 97.44 188 SER A CA 1
ATOM 1379 C C . SER A 1 188 ? -12.296 -4.798 6.858 1.00 97.44 188 SER A C 1
ATOM 1381 O O . SER A 1 188 ? -11.663 -5.066 5.836 1.00 97.44 188 SER A O 1
ATOM 1383 N N . ILE A 1 189 ? -11.764 -4.881 8.079 1.00 98.44 189 ILE A N 1
ATOM 1384 C CA . ILE A 1 189 ? -10.434 -5.427 8.354 1.00 98.44 189 ILE A CA 1
ATOM 1385 C C . ILE A 1 189 ? -10.588 -6.718 9.150 1.00 98.44 189 ILE A C 1
ATOM 1387 O O . ILE A 1 189 ? -10.975 -6.694 10.319 1.00 98.44 189 ILE A O 1
ATOM 1391 N N . LYS A 1 190 ? -10.260 -7.843 8.510 1.00 98.19 190 LYS A N 1
ATOM 1392 C CA . LYS A 1 190 ? -10.249 -9.181 9.123 1.00 98.19 190 LYS A CA 1
ATOM 1393 C C . LYS A 1 190 ? -8.893 -9.538 9.721 1.00 98.19 190 LYS A C 1
ATOM 1395 O O . LYS A 1 190 ? -8.818 -10.368 10.623 1.00 98.19 190 LYS A O 1
ATOM 1400 N N . SER A 1 191 ? -7.830 -8.906 9.230 1.00 98.50 191 SER A N 1
ATOM 1401 C CA . SER A 1 191 ? -6.510 -8.927 9.861 1.00 98.50 191 SER A CA 1
ATOM 1402 C C . SER A 1 191 ? -6.526 -8.228 11.220 1.00 98.50 191 SER A C 1
ATOM 1404 O O . SER A 1 191 ? -7.467 -7.517 11.569 1.00 98.50 191 SER A O 1
ATOM 1406 N N . LYS A 1 192 ? -5.443 -8.367 11.986 1.00 98.62 192 LYS A N 1
ATOM 1407 C CA . LYS A 1 192 ? -5.261 -7.560 13.192 1.00 98.62 192 LYS A CA 1
ATOM 1408 C C . LYS A 1 192 ? -5.140 -6.083 12.818 1.00 98.62 192 LYS A C 1
ATOM 1410 O O . LYS A 1 192 ? -4.382 -5.748 11.912 1.00 98.62 192 LYS A O 1
ATOM 1415 N N . PHE A 1 193 ? -5.815 -5.199 13.542 1.00 98.69 193 PHE A N 1
ATOM 1416 C CA . PHE A 1 193 ? -5.707 -3.755 13.347 1.00 98.69 193 PHE A CA 1
ATOM 1417 C C . PHE A 1 193 ? -5.011 -3.080 14.529 1.00 98.69 193 PHE A C 1
ATOM 1419 O O . PHE A 1 193 ? -5.330 -3.330 15.691 1.00 98.69 193 PHE A O 1
ATOM 1426 N N . LYS A 1 194 ? -4.069 -2.184 14.254 1.00 98.50 194 LYS A N 1
ATOM 1427 C CA . LYS A 1 194 ? -3.488 -1.297 15.263 1.00 98.50 194 LYS A CA 1
ATOM 1428 C C . LYS A 1 194 ? -3.610 0.141 14.805 1.00 98.50 194 LYS A C 1
ATOM 1430 O O . LYS A 1 194 ? -3.352 0.439 13.645 1.00 98.50 194 LYS A O 1
ATOM 1435 N N . SER A 1 195 ? -3.948 1.035 15.724 1.00 97.88 195 SER A N 1
ATOM 1436 C CA . SER A 1 195 ? -3.881 2.471 15.470 1.00 97.88 195 SER A CA 1
ATOM 1437 C C . SER A 1 195 ? -3.167 3.184 16.598 1.00 97.88 195 SER A C 1
ATOM 1439 O O . SER A 1 195 ? -3.525 3.026 17.761 1.00 97.88 195 SER A O 1
ATOM 1441 N N . LYS A 1 196 ? -2.177 3.997 16.238 1.00 96.50 196 LYS A N 1
ATOM 1442 C CA . LYS A 1 196 ? -1.459 4.916 17.131 1.00 96.50 196 LYS A CA 1
ATOM 1443 C C . LYS A 1 196 ? -1.755 6.385 16.804 1.00 96.50 196 LYS A C 1
ATOM 1445 O O . LYS A 1 196 ? -1.061 7.291 17.264 1.00 96.50 196 LYS A O 1
ATOM 1450 N N . SER A 1 197 ? -2.709 6.627 15.906 1.00 97.38 197 SER A N 1
ATOM 1451 C CA . SER A 1 197 ? -2.921 7.936 15.294 1.00 97.38 197 SER A CA 1
ATOM 1452 C C . SER A 1 197 ? -4.392 8.198 14.992 1.00 97.38 197 SER A C 1
ATOM 1454 O O . SER A 1 197 ? -5.266 7.576 15.597 1.00 97.38 197 SER A O 1
ATOM 1456 N N . LYS A 1 198 ? -4.672 9.173 14.124 1.00 98.19 198 LYS A N 1
ATOM 1457 C CA . LYS A 1 198 ? -6.037 9.611 13.848 1.00 98.19 198 LYS A CA 1
ATOM 1458 C C . LYS A 1 198 ? -6.703 8.737 12.784 1.00 98.19 198 LYS A C 1
ATOM 1460 O O . LYS A 1 198 ? -6.196 8.618 11.672 1.00 98.19 198 LYS A O 1
ATOM 1465 N N . VAL A 1 199 ? -7.875 8.201 13.101 1.00 98.75 199 VAL A N 1
ATOM 1466 C CA . VAL A 1 199 ? -8.776 7.527 12.160 1.00 98.75 199 VAL A CA 1
ATOM 1467 C C . VAL A 1 199 ? -10.046 8.362 12.015 1.00 98.75 199 VAL A C 1
ATOM 1469 O O . VAL A 1 199 ? -10.663 8.736 13.009 1.00 98.75 199 VAL A O 1
ATOM 1472 N N . LYS A 1 200 ? -10.448 8.661 10.782 1.00 98.69 200 LYS A N 1
ATOM 1473 C CA . LYS A 1 200 ? -11.716 9.318 10.450 1.00 98.69 200 LYS A CA 1
ATOM 1474 C C . LYS A 1 200 ? -12.636 8.323 9.772 1.00 98.69 200 LYS A C 1
ATOM 1476 O O . LYS A 1 200 ? -12.326 7.831 8.688 1.00 98.69 200 LYS A O 1
ATOM 1481 N N . VAL A 1 201 ? -13.774 8.053 10.390 1.00 98.75 201 VAL A N 1
ATOM 1482 C CA . VAL A 1 201 ? -14.792 7.146 9.871 1.00 98.75 201 VAL A CA 1
ATOM 1483 C C . VAL A 1 201 ? -15.940 7.980 9.314 1.00 98.75 201 VAL A C 1
ATOM 1485 O O . VAL A 1 201 ? -16.719 8.550 10.076 1.00 98.75 201 VAL A O 1
ATOM 1488 N N . LYS A 1 202 ? -16.025 8.060 7.980 1.00 98.38 202 LYS A N 1
ATOM 1489 C CA . LYS A 1 202 ? -17.060 8.832 7.266 1.00 98.38 202 LYS A CA 1
ATOM 1490 C C . LYS A 1 202 ? -18.270 7.982 6.868 1.00 98.38 202 LYS A C 1
ATOM 1492 O O . LYS A 1 202 ? -19.342 8.519 6.607 1.00 98.38 202 LYS A O 1
ATOM 1497 N N . ASN A 1 203 ? -18.094 6.660 6.809 1.00 97.94 203 ASN A N 1
ATOM 1498 C CA . ASN A 1 203 ? -19.156 5.695 6.525 1.00 97.94 203 ASN A CA 1
ATOM 1499 C C . ASN A 1 203 ? -19.115 4.528 7.528 1.00 97.94 203 ASN A C 1
ATOM 1501 O O . ASN A 1 203 ? -19.390 4.738 8.705 1.00 97.94 203 ASN A O 1
ATOM 1505 N N . LYS A 1 204 ? -18.756 3.306 7.124 1.00 98.31 204 LYS A N 1
ATOM 1506 C CA . LYS A 1 204 ? -18.757 2.146 8.022 1.00 98.31 204 LYS A CA 1
ATOM 1507 C C . LYS A 1 204 ? -17.385 1.509 8.095 1.00 98.31 204 LYS A C 1
ATOM 1509 O O . LYS A 1 204 ? -16.839 1.093 7.079 1.00 98.31 204 LYS A O 1
ATOM 1514 N N . PHE A 1 205 ? -16.863 1.371 9.304 1.00 98.62 205 PHE A N 1
ATOM 1515 C CA . PHE A 1 205 ? -15.601 0.696 9.546 1.00 98.62 205 PHE A CA 1
ATOM 1516 C C . PHE A 1 205 ? -15.814 -0.528 10.427 1.00 98.62 205 PHE A C 1
ATOM 1518 O O . PHE A 1 205 ? -16.253 -0.395 11.566 1.00 98.62 205 PHE A O 1
ATOM 1525 N N . LYS A 1 206 ? -15.508 -1.717 9.907 1.00 98.44 206 LYS A N 1
ATOM 1526 C CA . LYS A 1 206 ? -15.612 -2.973 10.655 1.00 98.44 206 LYS A CA 1
ATOM 1527 C C . LYS A 1 206 ? -14.232 -3.496 11.008 1.00 98.44 206 LYS A C 1
ATOM 1529 O O . LYS A 1 206 ? -13.395 -3.699 10.126 1.00 98.44 206 LYS A O 1
ATOM 1534 N N . LEU A 1 207 ? -14.020 -3.755 12.289 1.00 98.50 207 LEU A N 1
ATOM 1535 C CA . LEU A 1 207 ? -12.849 -4.450 12.801 1.00 98.50 207 LEU A CA 1
ATOM 1536 C C . LEU A 1 207 ? -13.284 -5.859 13.199 1.00 98.50 207 LEU A C 1
ATOM 1538 O O . LEU A 1 207 ? -13.944 -6.036 14.218 1.00 98.50 207 LEU A O 1
ATOM 1542 N N . GLU A 1 208 ? -12.955 -6.838 12.359 1.00 98.12 208 GLU A N 1
ATOM 1543 C CA . GLU A 1 208 ? -13.296 -8.255 12.554 1.00 98.12 208 GLU A CA 1
ATOM 1544 C C . GLU A 1 208 ? -12.126 -9.063 13.148 1.00 98.12 208 GLU A C 1
ATOM 1546 O O . GLU A 1 208 ? -12.328 -10.119 13.751 1.00 98.12 208 GLU A O 1
ATOM 1551 N N . GLY A 1 209 ? -10.891 -8.585 12.960 1.00 97.81 209 GLY A N 1
ATOM 1552 C CA . GLY A 1 209 ? -9.708 -9.105 13.642 1.00 97.81 209 GLY A CA 1
ATOM 1553 C C . GLY A 1 209 ? -9.476 -8.447 15.006 1.00 97.81 209 GLY A C 1
ATOM 1554 O O . GLY A 1 209 ? -10.144 -7.476 15.366 1.00 97.81 209 GLY A O 1
ATOM 1555 N N . ASP A 1 210 ? -8.482 -8.944 15.755 1.00 98.31 210 ASP A N 1
ATOM 1556 C CA . ASP A 1 210 ? -8.040 -8.289 16.993 1.00 98.31 210 ASP A CA 1
ATOM 1557 C C . ASP A 1 210 ? -7.718 -6.814 16.728 1.00 98.31 210 ASP A C 1
ATOM 1559 O O . ASP A 1 210 ? -7.094 -6.492 15.712 1.00 98.31 210 ASP A O 1
ATOM 1563 N N . SER A 1 211 ? -8.053 -5.918 17.657 1.00 98.25 211 SER A N 1
ATOM 1564 C CA . SER A 1 211 ? -7.704 -4.502 17.507 1.00 98.25 211 SER A CA 1
ATOM 1565 C C . SER A 1 211 ? -7.038 -3.891 18.731 1.00 98.25 211 SER A C 1
ATOM 1567 O O . SER A 1 211 ? -7.472 -4.123 19.853 1.00 98.25 211 SER A O 1
ATOM 1569 N N . GLU A 1 212 ? -6.037 -3.041 18.514 1.00 98.25 212 GLU A N 1
ATOM 1570 C CA . GLU A 1 212 ? -5.380 -2.240 19.555 1.00 98.25 212 GLU A CA 1
ATOM 1571 C C . GLU A 1 212 ? -5.431 -0.757 19.163 1.00 98.25 212 GLU A C 1
ATOM 1573 O O . GLU A 1 212 ? -4.800 -0.336 18.190 1.00 98.25 212 GLU A O 1
ATOM 1578 N N . ILE A 1 213 ? -6.208 0.034 19.902 1.00 97.81 213 ILE A N 1
ATOM 1579 C CA . ILE A 1 213 ? -6.448 1.450 19.613 1.00 97.81 213 ILE A CA 1
ATOM 1580 C C . ILE A 1 213 ? -5.749 2.305 20.667 1.00 97.81 213 ILE A C 1
ATOM 1582 O O . ILE A 1 213 ? -6.126 2.305 21.833 1.00 97.81 213 ILE A O 1
ATOM 1586 N N . ASN A 1 214 ? -4.747 3.056 20.228 1.00 96.25 214 ASN A N 1
ATOM 1587 C CA . ASN A 1 214 ? -3.947 4.006 20.996 1.00 96.25 214 ASN A CA 1
ATOM 1588 C C . ASN A 1 214 ? -3.848 5.340 20.229 1.00 96.25 214 ASN A C 1
ATOM 1590 O O . ASN A 1 214 ? -2.772 5.843 19.913 1.00 96.25 214 ASN A O 1
ATOM 1594 N N . GLY A 1 215 ? -5.002 5.865 19.832 1.00 95.38 215 GLY A N 1
ATOM 1595 C CA . GLY A 1 215 ? -5.134 7.063 19.012 1.00 95.38 215 GLY A CA 1
ATOM 1596 C C . GLY A 1 215 ? -6.567 7.580 19.043 1.00 95.38 215 GLY A C 1
ATOM 1597 O O . GLY A 1 215 ? -7.370 7.132 19.864 1.00 95.38 215 GLY A O 1
ATOM 1598 N N . SER A 1 216 ? -6.892 8.514 18.153 1.00 97.38 216 SER A N 1
ATOM 1599 C CA . SER A 1 216 ? -8.230 9.102 18.090 1.00 97.38 216 SER A CA 1
ATOM 1600 C C . SER A 1 216 ? -9.041 8.548 16.929 1.00 97.38 216 SER A C 1
ATOM 1602 O O . SER A 1 216 ? -8.541 8.394 15.816 1.00 97.38 216 SER A O 1
ATOM 1604 N N . PHE A 1 217 ? -10.312 8.280 17.188 1.00 98.31 217 PHE A N 1
ATOM 1605 C CA . PHE A 1 217 ? -11.315 7.954 16.188 1.00 98.31 217 PHE A CA 1
ATOM 1606 C C . PHE A 1 217 ? -12.333 9.089 16.129 1.00 98.31 217 PHE A C 1
ATOM 1608 O O . PHE A 1 217 ? -12.936 9.446 17.136 1.00 98.31 217 PHE A O 1
ATOM 1615 N N . GLU A 1 218 ? -12.522 9.667 14.950 1.00 98.50 218 GLU A N 1
ATOM 1616 C CA . GLU A 1 218 ? -13.572 10.643 14.661 1.00 98.50 218 GLU A CA 1
ATOM 1617 C C . GLU A 1 218 ? -14.637 9.944 13.815 1.00 98.50 218 GLU A C 1
ATOM 1619 O O . GLU A 1 218 ? -14.353 9.540 12.687 1.00 98.50 218 GLU A O 1
ATOM 1624 N N . VAL A 1 219 ? -15.832 9.747 14.375 1.00 98.69 219 VAL A N 1
ATOM 1625 C CA . VAL A 1 219 ? -16.942 9.037 13.723 1.00 98.69 219 VAL A CA 1
ATOM 1626 C C . VAL A 1 219 ? -18.047 10.038 13.374 1.00 98.69 219 VAL A C 1
ATOM 1628 O O . VAL A 1 219 ? -18.705 10.599 14.258 1.00 98.69 219 VAL A O 1
ATOM 1631 N N . ASP A 1 220 ? -18.243 10.283 12.078 1.00 98.56 220 ASP A N 1
ATOM 1632 C CA . ASP A 1 220 ? -19.228 11.244 11.562 1.00 98.56 220 ASP A CA 1
ATOM 1633 C C . ASP A 1 220 ? -20.675 10.873 11.954 1.00 98.56 220 ASP A C 1
ATOM 1635 O O . ASP A 1 220 ? -20.976 9.721 12.240 1.00 98.56 220 ASP A O 1
ATOM 1639 N N . GLU A 1 221 ? -21.610 11.835 11.937 1.00 97.62 221 GLU A N 1
ATOM 1640 C CA . GLU A 1 221 ? -22.995 11.691 12.456 1.00 97.62 221 GLU A CA 1
ATOM 1641 C C . GLU A 1 221 ? -23.790 10.485 11.920 1.00 97.62 221 GLU A C 1
ATOM 1643 O O . GLU A 1 221 ? -24.669 9.977 12.608 1.00 97.62 221 GLU A O 1
ATOM 1648 N N . ASN A 1 222 ? -23.479 10.001 10.716 1.00 96.56 222 ASN A N 1
ATOM 1649 C CA . ASN A 1 222 ? -24.140 8.839 10.105 1.00 96.56 222 ASN A CA 1
ATOM 1650 C C . ASN A 1 222 ? -23.186 7.658 9.879 1.00 96.56 222 ASN A C 1
ATOM 1652 O O . ASN A 1 222 ? -23.515 6.725 9.145 1.00 96.56 222 ASN A O 1
ATOM 1656 N N . ALA A 1 223 ? -22.001 7.727 10.473 1.00 98.62 223 ALA A N 1
ATOM 1657 C CA . ALA A 1 223 ? -20.973 6.717 10.373 1.00 98.62 223 ALA A CA 1
ATOM 1658 C C . ALA A 1 223 ? -21.019 5.754 11.566 1.00 98.62 223 ALA A C 1
ATOM 1660 O O . ALA A 1 223 ? -21.596 6.050 12.616 1.00 98.62 223 ALA A O 1
ATOM 1661 N N . SER A 1 224 ? -20.403 4.587 11.394 1.00 98.56 224 SER A N 1
ATOM 1662 C CA . SER A 1 224 ? -20.325 3.553 12.427 1.00 98.56 224 SER A CA 1
ATOM 1663 C C . SER A 1 224 ? -18.956 2.884 12.447 1.00 98.56 224 SER A C 1
ATOM 1665 O O . SER A 1 224 ? -18.391 2.551 11.403 1.00 98.56 224 SER A O 1
ATOM 1667 N N . LEU A 1 225 ? -18.437 2.677 13.653 1.00 98.56 225 LEU A N 1
ATOM 1668 C CA . LEU A 1 225 ? -17.351 1.750 13.941 1.00 98.56 225 LEU A CA 1
ATOM 1669 C C . LEU A 1 225 ? -17.953 0.493 14.576 1.00 98.56 225 LEU A C 1
ATOM 1671 O O . LEU A 1 225 ? -18.489 0.560 15.679 1.00 98.56 225 LEU A O 1
ATOM 1675 N N . GLU A 1 226 ? -17.841 -0.645 13.900 1.00 98.62 226 GLU A N 1
ATOM 1676 C CA . GLU A 1 226 ? -18.305 -1.944 14.391 1.00 98.62 226 GLU A CA 1
ATOM 1677 C C . GLU A 1 226 ? -17.104 -2.796 14.824 1.00 98.62 226 GLU A C 1
ATOM 1679 O O . GLU A 1 226 ? -16.218 -3.105 14.024 1.00 98.62 226 GLU A O 1
ATOM 1684 N N . LEU A 1 227 ? -17.089 -3.197 16.092 1.00 98.50 227 LEU A N 1
ATOM 1685 C CA . LEU A 1 227 ? -16.141 -4.157 16.650 1.00 98.50 227 LEU A CA 1
ATOM 1686 C C . LEU A 1 227 ? -16.787 -5.542 16.659 1.00 98.50 227 LEU A C 1
ATOM 1688 O O . LEU A 1 227 ? -17.869 -5.726 17.231 1.00 98.50 227 LEU A O 1
ATOM 1692 N N . ILE A 1 228 ? -16.163 -6.505 15.990 1.00 98.12 228 ILE A N 1
ATOM 1693 C CA . ILE A 1 228 ? -16.766 -7.800 15.695 1.00 98.12 228 ILE A CA 1
ATOM 1694 C C . ILE A 1 228 ? -15.779 -8.920 16.028 1.00 98.12 228 ILE A C 1
ATOM 1696 O O . ILE A 1 228 ? -14.673 -8.979 15.508 1.00 98.12 228 ILE A O 1
ATOM 1700 N N . GLY A 1 229 ? -16.240 -9.903 16.797 1.00 94.25 229 GLY A N 1
ATOM 1701 C CA . GLY A 1 229 ? -15.586 -11.198 16.900 1.00 94.25 229 GLY A CA 1
ATOM 1702 C C . GLY A 1 229 ? -14.553 -11.292 18.014 1.00 94.25 229 GLY A C 1
ATOM 1703 O O . GLY A 1 229 ? -14.878 -11.818 19.074 1.00 94.25 229 GLY A O 1
ATOM 1704 N N . LEU A 1 230 ? -13.300 -10.933 17.738 1.00 95.75 230 LEU A N 1
ATOM 1705 C CA . LEU A 1 230 ? -12.154 -11.251 18.599 1.00 95.75 230 LEU A CA 1
ATOM 1706 C C . LEU A 1 230 ? -11.993 -10.252 19.768 1.00 95.75 230 LEU A C 1
ATOM 1708 O O . LEU A 1 230 ? -12.984 -9.805 20.354 1.00 95.75 230 LEU A O 1
ATOM 1712 N N . THR A 1 231 ? -10.756 -9.959 20.179 1.00 98.19 231 THR A N 1
ATOM 1713 C CA . THR A 1 231 ? -10.475 -9.033 21.280 1.00 98.19 231 THR A CA 1
ATOM 1714 C C . THR A 1 231 ? -10.149 -7.644 20.744 1.00 98.19 231 THR A C 1
ATOM 1716 O O . THR A 1 231 ? -9.249 -7.452 19.925 1.00 98.19 231 THR A O 1
ATOM 1719 N N . HIS A 1 232 ? -10.833 -6.646 21.287 1.00 98.50 232 HIS A N 1
ATOM 1720 C CA . HIS A 1 232 ? -10.611 -5.240 20.996 1.00 98.50 232 HIS A CA 1
ATOM 1721 C C . HIS A 1 232 ? -10.119 -4.539 22.260 1.00 98.50 232 HIS A C 1
ATOM 1723 O O . HIS A 1 232 ? -10.746 -4.632 23.310 1.00 98.50 232 HIS A O 1
ATOM 1729 N N . THR A 1 233 ? -8.998 -3.832 22.170 1.00 98.44 233 THR A N 1
ATOM 1730 C CA . THR A 1 233 ? -8.414 -3.084 23.284 1.00 98.44 233 THR A CA 1
ATOM 1731 C C . THR A 1 233 ? -8.364 -1.605 22.950 1.00 98.44 233 THR A C 1
ATOM 1733 O O . THR A 1 233 ? -7.750 -1.195 21.962 1.00 98.44 233 THR A O 1
ATOM 1736 N N . PHE A 1 234 ? -8.979 -0.800 23.806 1.00 97.81 234 PHE A N 1
ATOM 1737 C CA . PHE A 1 234 ? -8.829 0.646 23.843 1.00 97.81 234 PHE A CA 1
ATOM 1738 C C . PHE A 1 234 ? -7.775 0.966 24.900 1.00 97.81 234 PHE A C 1
ATOM 1740 O O . PHE A 1 234 ? -8.026 0.843 26.098 1.00 97.81 234 PHE A O 1
ATOM 1747 N N . ALA A 1 235 ? -6.574 1.313 24.445 1.00 96.75 235 ALA A N 1
ATOM 1748 C CA . ALA A 1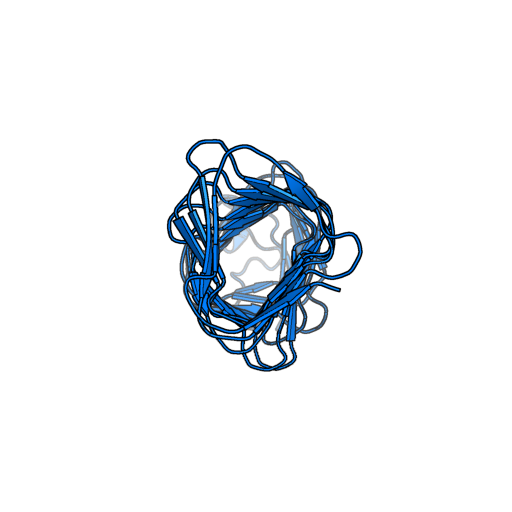 235 ? -5.464 1.645 25.322 1.00 96.75 235 ALA A CA 1
ATOM 1749 C C . ALA A 1 235 ? -5.695 2.995 26.016 1.00 96.75 235 ALA A C 1
ATOM 1751 O O . ALA A 1 235 ? -6.451 3.850 25.533 1.00 96.75 235 ALA A O 1
ATOM 1752 N N . ALA A 1 236 ? -4.974 3.213 27.115 1.00 92.88 236 ALA A N 1
ATOM 1753 C CA . ALA A 1 236 ? -4.976 4.485 27.821 1.00 92.88 236 ALA A CA 1
ATOM 1754 C C . ALA A 1 236 ? -4.584 5.640 26.878 1.00 92.88 236 ALA A C 1
ATOM 1756 O O . ALA A 1 236 ? -3.504 5.639 26.287 1.00 92.88 236 ALA A O 1
ATOM 1757 N N . GLY A 1 237 ? -5.455 6.646 26.765 1.00 86.94 237 GLY A N 1
ATOM 1758 C CA . GLY A 1 237 ? -5.265 7.787 25.860 1.00 86.94 237 GLY A CA 1
ATOM 1759 C C . GLY A 1 237 ? -5.932 7.643 24.490 1.00 86.94 237 GLY A C 1
ATOM 1760 O O . GLY A 1 237 ? -5.821 8.563 23.681 1.00 86.94 237 GLY A O 1
ATOM 1761 N N . SER A 1 238 ? -6.648 6.542 24.240 1.00 95.69 238 SER A N 1
ATOM 1762 C CA . SER A 1 238 ? -7.599 6.468 23.129 1.00 95.69 238 SER A CA 1
ATOM 1763 C C . SER A 1 238 ? -8.730 7.490 23.294 1.00 95.69 238 SER A C 1
ATOM 1765 O O . SER A 1 238 ? -9.169 7.780 24.409 1.00 95.69 238 SER A O 1
ATOM 1767 N N . ASP A 1 239 ? -9.182 8.056 22.177 1.00 96.31 239 ASP A N 1
ATOM 1768 C CA . ASP A 1 239 ? -10.248 9.059 22.149 1.00 96.31 239 ASP A CA 1
ATOM 1769 C C . ASP A 1 239 ? -11.256 8.729 21.047 1.00 96.31 239 ASP A C 1
ATOM 1771 O O . ASP A 1 239 ? -10.872 8.359 19.937 1.00 96.31 239 ASP A O 1
ATOM 1775 N N . PHE A 1 240 ? -12.544 8.870 21.348 1.00 96.69 240 PHE A N 1
ATOM 1776 C CA . PHE A 1 240 ? -13.639 8.622 20.414 1.00 96.69 240 PHE A CA 1
ATOM 1777 C C . PHE A 1 240 ? -14.519 9.867 20.362 1.00 96.69 240 PHE A C 1
ATOM 1779 O O . PHE A 1 240 ? -15.189 10.228 21.330 1.00 96.69 240 PHE A O 1
ATOM 1786 N N . LEU A 1 241 ? -14.488 10.531 19.213 1.00 96.56 241 LEU A N 1
ATOM 1787 C CA . LEU A 1 241 ? -15.122 11.814 18.949 1.00 96.56 241 LEU A CA 1
ATOM 1788 C C . LEU A 1 241 ? -16.185 11.669 17.859 1.00 96.56 241 LEU A C 1
ATOM 1790 O O . LEU A 1 241 ? -16.155 10.740 17.055 1.00 96.56 241 LEU A O 1
ATOM 1794 N N . GLY A 1 242 ? -17.077 12.655 17.785 1.00 96.75 242 GLY A N 1
ATOM 1795 C CA . GLY A 1 242 ? -18.098 12.746 16.744 1.00 96.75 242 GLY A CA 1
ATOM 1796 C C . GLY A 1 242 ? -19.496 12.375 17.232 1.00 96.75 242 GLY A C 1
ATOM 1797 O O . GLY A 1 242 ? -19.760 12.335 18.435 1.00 96.75 242 GLY A O 1
ATOM 1798 N N . LEU A 1 243 ? -20.411 12.202 16.280 1.00 97.25 243 LEU A N 1
ATOM 1799 C CA . LEU A 1 243 ? -21.837 11.951 16.529 1.00 97.25 243 LEU A CA 1
ATOM 1800 C C . LEU A 1 243 ? -22.298 10.572 16.034 1.00 97.25 243 LEU A C 1
ATOM 1802 O O . LEU A 1 243 ? -23.455 10.220 16.253 1.00 97.25 243 LEU A O 1
ATOM 1806 N N . GLY A 1 244 ? -21.423 9.820 15.361 1.00 98.19 244 GLY A N 1
ATOM 1807 C CA . GLY A 1 244 ? -21.717 8.467 14.900 1.00 98.19 244 GLY A CA 1
ATOM 1808 C C . GLY A 1 244 ? -21.684 7.425 16.013 1.00 98.19 244 GLY A C 1
ATOM 1809 O O . GLY A 1 244 ? -21.570 7.748 17.200 1.00 98.19 244 GLY A O 1
ATOM 1810 N N . THR A 1 245 ? -21.790 6.153 15.629 1.00 98.25 245 THR A N 1
ATOM 1811 C CA . THR A 1 245 ? -21.859 5.039 16.585 1.00 98.25 245 THR A CA 1
ATOM 1812 C C . THR A 1 245 ? -20.544 4.278 16.697 1.00 98.25 245 THR A C 1
ATOM 1814 O O . THR A 1 245 ? -19.789 4.129 15.736 1.00 98.25 245 THR A O 1
ATOM 1817 N N . VAL A 1 246 ? -20.275 3.783 17.903 1.00 98.00 246 VAL A N 1
ATOM 1818 C CA . VAL A 1 246 ? -19.213 2.816 18.180 1.00 98.00 246 VAL A CA 1
ATOM 1819 C C . VAL A 1 246 ? -19.882 1.627 18.846 1.00 98.00 246 VAL A C 1
ATOM 1821 O O . VAL A 1 246 ? -20.334 1.726 19.988 1.00 98.00 246 VAL A O 1
ATOM 1824 N N . ASP A 1 247 ? -19.969 0.522 18.118 1.00 97.81 247 ASP A N 1
ATOM 1825 C CA . ASP A 1 247 ? -20.766 -0.635 18.498 1.00 97.81 247 ASP A CA 1
ATOM 1826 C C . ASP A 1 247 ? -19.869 -1.858 18.693 1.00 97.81 247 ASP A C 1
ATOM 1828 O O . ASP A 1 247 ? -19.184 -2.306 17.774 1.00 97.81 247 ASP A O 1
ATOM 1832 N N . LEU A 1 248 ? -19.909 -2.447 19.891 1.00 97.94 248 LEU A N 1
ATOM 1833 C CA . LEU A 1 248 ? -19.414 -3.805 20.102 1.00 97.94 248 LEU A CA 1
ATOM 1834 C C . LEU A 1 248 ? -20.505 -4.789 19.678 1.00 97.94 248 LEU A C 1
ATOM 1836 O O . LEU A 1 248 ? -21.451 -5.045 20.425 1.00 97.94 248 LEU A O 1
ATOM 1840 N N . VAL A 1 249 ? -20.372 -5.338 18.474 1.00 98.19 249 VAL A N 1
ATOM 1841 C CA . VAL A 1 249 ? -21.332 -6.288 17.898 1.00 98.19 249 VAL A CA 1
ATOM 1842 C C . VAL A 1 249 ? -21.146 -7.677 18.509 1.00 98.19 249 VAL A C 1
ATOM 1844 O O . VAL A 1 249 ? -22.119 -8.370 18.809 1.00 98.19 249 VAL A O 1
ATOM 1847 N N . SER A 1 250 ? -19.895 -8.105 18.690 1.00 98.00 250 SER A N 1
ATOM 1848 C CA . SER A 1 250 ? -19.528 -9.361 19.356 1.00 98.00 250 SER A CA 1
ATOM 1849 C C . SER A 1 250 ? -18.063 -9.334 19.795 1.00 98.00 250 SER A C 1
ATOM 1851 O O . SER A 1 250 ? -17.308 -8.492 19.325 1.00 98.00 250 SER A O 1
ATOM 1853 N N . GLY A 1 251 ? -17.669 -10.265 20.665 1.00 96.94 251 GLY A N 1
ATOM 1854 C CA . GLY A 1 251 ? -16.294 -10.382 21.150 1.00 96.94 251 GLY A CA 1
ATOM 1855 C C . GLY A 1 251 ? -16.073 -9.782 22.526 1.00 96.94 251 GLY A C 1
ATOM 1856 O O . GLY A 1 251 ? -17.000 -9.704 23.338 1.00 96.94 251 GLY A O 1
ATOM 1857 N N . GLU A 1 252 ? -14.831 -9.401 22.797 1.00 98.12 252 GLU A N 1
A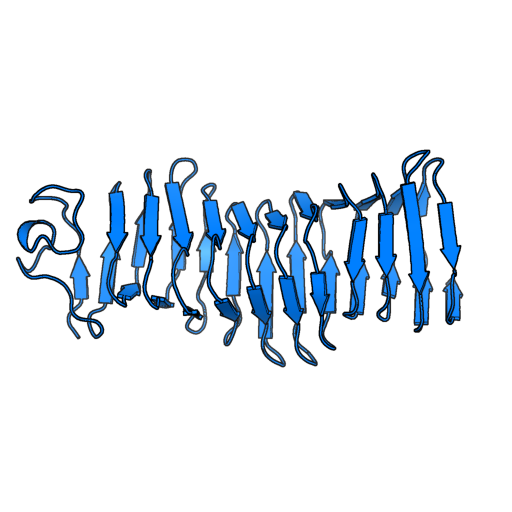TOM 1858 C CA . GLU A 1 252 ? -14.414 -8.802 24.063 1.00 98.12 252 GLU A CA 1
ATOM 1859 C C . GLU A 1 252 ? -13.881 -7.391 23.826 1.00 98.12 252 GLU A C 1
ATOM 1861 O O . GLU A 1 252 ? -13.072 -7.171 22.927 1.00 98.12 252 GLU A O 1
ATOM 1866 N N . LEU A 1 253 ? -14.321 -6.445 24.657 1.00 98.06 253 LEU A N 1
ATOM 1867 C CA . LEU A 1 253 ? -13.796 -5.086 24.683 1.00 98.06 253 LEU A CA 1
ATOM 1868 C C . LEU A 1 253 ? -13.073 -4.840 26.006 1.00 98.06 253 LEU A C 1
ATOM 1870 O O . LEU A 1 253 ? -13.693 -4.841 27.071 1.00 98.06 253 LEU A O 1
ATOM 1874 N N . ASN A 1 254 ? -11.777 -4.574 25.909 1.00 97.88 254 ASN A N 1
ATOM 1875 C CA . ASN A 1 254 ? -10.919 -4.146 27.002 1.00 97.88 254 ASN A CA 1
ATOM 1876 C C . ASN A 1 254 ? -10.702 -2.635 26.919 1.00 97.88 254 ASN A C 1
ATOM 1878 O O . ASN A 1 254 ? -10.412 -2.107 25.847 1.00 97.88 254 ASN A O 1
ATOM 1882 N N . ILE A 1 255 ? -10.823 -1.947 28.051 1.00 96.06 255 ILE A N 1
ATOM 1883 C CA . ILE A 1 255 ? -10.572 -0.506 28.162 1.00 96.06 255 ILE A CA 1
ATOM 1884 C C . ILE A 1 255 ? -9.578 -0.308 29.306 1.00 96.06 255 ILE A C 1
ATOM 1886 O O . ILE A 1 255 ? -9.858 -0.739 30.429 1.00 96.06 255 ILE A O 1
ATOM 1890 N N . GLU A 1 256 ? -8.427 0.294 29.002 1.00 93.38 256 GLU A N 1
ATOM 1891 C CA . GLU A 1 256 ? -7.305 0.515 29.933 1.00 93.38 256 GLU A CA 1
ATOM 1892 C C . GLU A 1 256 ? -7.243 1.937 30.508 1.00 93.38 256 GLU A C 1
ATOM 1894 O O . GLU A 1 256 ? -7.493 2.913 29.763 1.00 93.38 256 GLU A O 1
#

Secondary structure (DSSP, 8-state):
--EEEB---SSSSBTT-GGGBTTSSPPPTTSEEEE-S-EEEEE-S-EEEEEEEEEEEEEEE-S-EEE-SEEEEEEEEEEEEEEEEEEE-TT-EEEEEEEEEEEEEEEEESS-EEEEEEEEESSEEEE-TT-EEEE-S-EEE-SEEEE-TT-EEEE-SSEEEE-TT-EEESSSEEEE-SSEEEE-S-EEE-SEEEESSEEEESSEEEE-S-EEE-SEEEE-TT-EEEE-SSEEEE-TT-EEEESSEEEE-SSEEEE-

pLDDT: mean 95.02, std 4.59, range [75.75, 98.88]